Protein AF-A0A9D7EIP5-F1 (afdb_monomer_lite)

Structure (mmCIF, N/CA/C/O backbone):
data_AF-A0A9D7EIP5-F1
#
_entry.id   AF-A0A9D7EIP5-F1
#
loop_
_atom_site.group_PDB
_atom_site.id
_atom_site.type_symbol
_atom_site.label_atom_id
_atom_site.label_alt_id
_atom_site.label_comp_id
_atom_site.label_asym_id
_atom_site.label_entity_id
_atom_site.label_seq_id
_atom_site.pdbx_PDB_ins_code
_atom_site.Cartn_x
_atom_site.Cartn_y
_atom_site.Cartn_z
_atom_site.occupancy
_atom_site.B_iso_or_equiv
_atom_site.auth_seq_id
_atom_site.auth_comp_id
_atom_site.auth_asym_id
_atom_site.auth_atom_id
_atom_site.pdbx_PDB_model_num
ATOM 1 N N . MET A 1 1 ? -16.597 7.460 -8.225 1.00 91.44 1 MET A N 1
ATOM 2 C CA . MET A 1 1 ? -15.601 7.787 -7.166 1.00 91.44 1 MET A CA 1
ATOM 3 C C . MET A 1 1 ? -14.637 6.621 -7.028 1.00 91.44 1 MET A C 1
ATOM 5 O O . MET A 1 1 ? -15.097 5.493 -6.900 1.00 91.44 1 MET A O 1
ATOM 9 N N . LYS A 1 2 ? -13.327 6.884 -7.049 1.00 96.88 2 LYS A N 1
ATOM 10 C CA . LYS A 1 2 ? -12.267 5.872 -6.939 1.00 96.88 2 LYS A CA 1
ATOM 11 C C . LYS A 1 2 ? -11.380 6.134 -5.724 1.00 96.88 2 LYS A C 1
ATOM 13 O O . LYS A 1 2 ? -11.146 7.286 -5.366 1.00 96.88 2 LYS A O 1
ATOM 18 N N . THR A 1 3 ? -10.857 5.071 -5.126 1.00 97.44 3 THR A N 1
ATOM 19 C CA . THR A 1 3 ? -9.897 5.114 -4.021 1.00 97.44 3 THR A CA 1
ATOM 20 C C . THR A 1 3 ? -8.641 4.353 -4.418 1.00 97.44 3 THR A C 1
ATOM 22 O O . THR A 1 3 ? -8.663 3.140 -4.638 1.00 97.44 3 THR A O 1
ATOM 25 N N . LEU A 1 4 ? -7.524 5.067 -4.490 1.00 97.75 4 LEU A N 1
ATOM 26 C CA . LEU A 1 4 ? -6.207 4.513 -4.757 1.00 97.75 4 LEU A CA 1
ATOM 27 C C . LEU A 1 4 ? -5.389 4.505 -3.470 1.00 97.75 4 LEU A C 1
ATOM 29 O O . LEU A 1 4 ? -5.156 5.542 -2.859 1.00 97.75 4 LEU A O 1
ATOM 33 N N . ILE A 1 5 ? -4.929 3.328 -3.066 1.00 97.69 5 ILE A N 1
ATOM 34 C CA . ILE A 1 5 ? -4.086 3.153 -1.890 1.00 97.69 5 ILE A CA 1
ATOM 35 C C . ILE A 1 5 ? -2.698 2.741 -2.355 1.00 97.69 5 ILE A C 1
ATOM 37 O O . ILE A 1 5 ? -2.481 1.641 -2.860 1.00 97.69 5 ILE A O 1
ATOM 41 N N . LEU A 1 6 ? -1.745 3.636 -2.164 1.00 96.94 6 LEU A N 1
ATOM 42 C CA . LEU A 1 6 ? -0.349 3.431 -2.489 1.00 96.94 6 LEU A CA 1
ATOM 43 C C . LEU A 1 6 ? 0.364 2.787 -1.303 1.00 96.94 6 LEU A C 1
ATOM 45 O O . LEU A 1 6 ? 0.272 3.286 -0.183 1.00 96.94 6 LEU A O 1
ATOM 49 N N . VAL A 1 7 ? 1.087 1.693 -1.536 1.00 97.12 7 VAL A N 1
ATOM 50 C CA . VAL A 1 7 ? 1.819 0.964 -0.494 1.00 97.12 7 VAL A CA 1
ATOM 51 C C . VAL A 1 7 ? 3.268 0.763 -0.922 1.00 97.12 7 VAL A C 1
ATOM 53 O O . VAL A 1 7 ? 3.569 -0.010 -1.836 1.00 97.12 7 VAL A O 1
ATOM 56 N N . ARG A 1 8 ? 4.205 1.404 -0.217 1.00 95.94 8 ARG A N 1
ATOM 57 C CA . ARG A 1 8 ? 5.629 1.094 -0.397 1.00 95.94 8 ARG A CA 1
ATOM 58 C C . ARG A 1 8 ? 5.932 -0.257 0.235 1.00 95.94 8 ARG A C 1
ATOM 60 O O . ARG A 1 8 ? 5.536 -0.523 1.371 1.00 95.94 8 ARG A O 1
ATOM 67 N N . HIS A 1 9 ? 6.705 -1.090 -0.459 1.00 95.81 9 HIS A N 1
ATOM 68 C CA . HIS A 1 9 ? 7.141 -2.372 0.088 1.00 95.81 9 HIS A CA 1
ATOM 69 C C . HIS A 1 9 ? 7.763 -2.238 1.496 1.00 95.81 9 HIS A C 1
ATOM 71 O O . HIS A 1 9 ? 8.436 -1.255 1.835 1.00 95.81 9 HIS A O 1
ATOM 77 N N . ALA A 1 10 ? 7.580 -3.261 2.326 1.00 95.56 10 ALA A N 1
ATOM 78 C CA . ALA A 1 10 ? 8.137 -3.291 3.670 1.00 95.56 10 ALA A CA 1
ATOM 79 C C . ALA A 1 10 ? 9.644 -3.607 3.684 1.00 95.56 10 ALA A C 1
ATOM 81 O O . ALA A 1 10 ? 10.291 -3.811 2.650 1.00 95.56 10 ALA A O 1
ATOM 82 N N . LYS A 1 11 ? 10.247 -3.620 4.878 1.00 93.25 11 LYS A N 1
ATOM 83 C CA . LYS A 1 11 ? 11.685 -3.868 5.039 1.00 93.25 11 LYS A CA 1
ATOM 84 C C . LYS A 1 11 ? 12.081 -5.260 4.531 1.00 93.25 11 LYS A C 1
ATOM 86 O O . LYS A 1 11 ? 11.743 -6.272 5.142 1.00 93.25 11 LYS A O 1
ATOM 91 N N . ALA A 1 12 ? 12.853 -5.273 3.449 1.00 91.69 12 ALA A N 1
ATOM 92 C CA . ALA A 1 12 ? 13.454 -6.459 2.849 1.00 91.69 12 ALA A CA 1
ATOM 93 C C . ALA A 1 12 ? 14.864 -6.735 3.376 1.00 91.69 12 ALA A C 1
ATOM 95 O O . ALA A 1 12 ? 15.529 -5.818 3.868 1.00 91.69 12 ALA A O 1
ATOM 96 N N . ALA A 1 13 ? 15.302 -7.986 3.245 1.00 89.31 13 ALA A N 1
ATOM 97 C CA . ALA A 1 13 ? 16.672 -8.393 3.519 1.00 89.31 13 ALA A CA 1
ATOM 98 C C . ALA A 1 13 ? 17.674 -7.584 2.677 1.00 89.31 13 ALA A C 1
ATOM 100 O O . ALA A 1 13 ? 17.348 -7.042 1.605 1.00 89.31 13 ALA A O 1
ATOM 101 N N . ASP A 1 14 ? 18.899 -7.488 3.183 1.00 82.38 14 ASP A N 1
ATOM 102 C CA . ASP A 1 14 ? 19.981 -6.826 2.471 1.00 82.38 14 ASP A CA 1
ATOM 103 C C . ASP A 1 14 ? 20.369 -7.613 1.219 1.00 82.38 14 ASP A C 1
ATOM 105 O O . ASP A 1 14 ? 20.080 -8.803 1.067 1.00 82.38 14 ASP A O 1
ATOM 109 N N . ARG A 1 15 ? 21.012 -6.922 0.278 1.00 71.62 15 ARG A N 1
ATOM 110 C CA . ARG A 1 15 ? 21.551 -7.573 -0.914 1.00 71.62 15 ARG A CA 1
ATOM 111 C C . ARG A 1 15 ? 22.660 -8.536 -0.492 1.00 71.62 15 ARG A C 1
ATOM 113 O O . ARG A 1 15 ? 23.710 -8.111 -0.018 1.00 71.62 15 ARG A O 1
ATOM 120 N N . HIS A 1 16 ? 22.439 -9.827 -0.702 1.00 68.38 16 HIS A N 1
ATOM 121 C CA . HIS A 1 16 ? 23.482 -10.841 -0.599 1.00 68.38 16 HIS A CA 1
ATOM 122 C C . HIS A 1 16 ? 24.103 -11.085 -1.976 1.00 68.38 16 HIS A C 1
ATOM 124 O O . HIS A 1 16 ? 23.419 -10.987 -2.989 1.00 68.38 16 HIS A O 1
ATOM 130 N N . LYS A 1 17 ? 25.392 -11.451 -2.025 1.00 60.81 17 LYS A N 1
ATOM 131 C CA . LYS A 1 17 ? 26.145 -11.663 -3.281 1.00 60.81 17 LYS A CA 1
ATOM 132 C C . LYS A 1 17 ? 25.537 -12.713 -4.231 1.00 60.81 17 LYS A C 1
ATOM 134 O O . LYS A 1 17 ? 25.939 -12.763 -5.386 1.00 60.81 17 LYS A O 1
ATOM 139 N N . HIS A 1 18 ? 24.608 -13.539 -3.749 1.00 65.25 18 HIS A N 1
ATOM 140 C CA . HIS A 1 18 ? 24.011 -14.655 -4.490 1.00 65.25 18 HIS A CA 1
ATOM 141 C C . HIS A 1 18 ? 22.508 -14.500 -4.765 1.00 65.25 18 HIS A C 1
ATOM 143 O O . HIS A 1 18 ? 21.922 -15.416 -5.325 1.00 65.25 18 HIS A O 1
ATOM 149 N N . LEU A 1 19 ? 21.884 -13.384 -4.369 1.00 64.75 19 LEU A N 1
ATOM 150 C CA . LEU A 1 19 ? 20.461 -13.127 -4.611 1.00 64.75 19 LEU A CA 1
ATOM 151 C C . LEU A 1 19 ? 20.308 -11.897 -5.499 1.00 64.75 19 LEU A C 1
ATOM 153 O O . LEU A 1 19 ? 20.899 -10.847 -5.227 1.00 64.75 19 LEU A O 1
ATOM 157 N N . SER A 1 20 ? 19.497 -12.019 -6.546 1.00 77.62 20 SER A N 1
ATOM 158 C CA . SER A 1 20 ? 19.107 -10.870 -7.357 1.00 77.62 20 SER A CA 1
ATOM 159 C C . SER A 1 20 ? 18.258 -9.897 -6.530 1.00 77.62 20 SER A C 1
ATOM 161 O O . SER A 1 20 ? 17.660 -10.256 -5.512 1.00 77.62 20 SER A O 1
ATOM 163 N N . ASP A 1 21 ? 18.184 -8.630 -6.947 1.00 79.31 21 ASP A N 1
ATOM 164 C CA . ASP A 1 21 ? 17.393 -7.635 -6.212 1.00 79.31 21 ASP A CA 1
ATOM 165 C C . ASP A 1 21 ? 15.900 -7.997 -6.139 1.00 79.31 21 ASP A C 1
ATOM 167 O O . ASP A 1 21 ? 15.245 -7.712 -5.132 1.00 79.31 21 ASP A O 1
ATOM 171 N N . LEU A 1 22 ? 15.397 -8.668 -7.179 1.00 82.88 22 LEU A N 1
ATOM 172 C CA . LEU A 1 22 ? 14.031 -9.175 -7.271 1.00 82.88 22 LEU A CA 1
ATOM 173 C C . LEU A 1 22 ? 13.729 -10.230 -6.207 1.00 82.88 22 LEU A C 1
ATOM 175 O O . LEU A 1 22 ? 12.616 -10.265 -5.691 1.00 82.88 22 LEU A O 1
ATOM 179 N N . GLU A 1 23 ? 14.714 -11.047 -5.838 1.00 86.00 23 GLU A N 1
ATOM 180 C CA . GLU A 1 23 ? 14.518 -12.190 -4.941 1.00 86.00 23 GLU A CA 1
ATOM 181 C C . GLU A 1 23 ? 14.517 -11.816 -3.456 1.00 86.00 23 GLU A C 1
ATOM 183 O O . GLU A 1 23 ? 14.206 -12.646 -2.600 1.00 86.00 23 GLU A O 1
ATOM 188 N N . ARG A 1 24 ? 14.850 -10.564 -3.124 1.00 87.94 24 ARG A N 1
ATOM 189 C CA . ARG A 1 24 ? 14.941 -10.099 -1.737 1.00 87.94 24 ARG A CA 1
ATOM 190 C C . ARG A 1 24 ? 13.586 -10.202 -1.038 1.00 87.94 24 ARG A C 1
ATOM 192 O O . ARG A 1 24 ? 12.685 -9.403 -1.299 1.00 87.94 24 ARG A O 1
ATOM 199 N N . ALA A 1 25 ? 13.492 -11.149 -0.113 1.00 90.81 25 ALA A N 1
ATOM 200 C CA . ALA A 1 25 ? 12.331 -11.365 0.738 1.00 90.81 25 ALA A CA 1
ATOM 201 C C . ALA A 1 25 ? 12.219 -10.308 1.846 1.00 90.81 25 ALA A C 1
ATOM 203 O O . ALA A 1 25 ? 13.187 -9.613 2.188 1.00 90.81 25 ALA A O 1
ATOM 204 N N . LEU A 1 26 ? 11.035 -10.202 2.442 1.00 94.44 26 LEU A N 1
ATOM 205 C CA . LEU A 1 26 ? 10.816 -9.409 3.639 1.00 94.44 26 LEU A CA 1
ATOM 206 C C . LEU A 1 26 ? 11.570 -9.985 4.836 1.00 94.44 26 LEU A C 1
ATOM 208 O O . LEU A 1 26 ? 11.635 -11.188 5.073 1.00 94.44 26 LEU A O 1
ATOM 212 N N . THR A 1 27 ? 12.092 -9.078 5.654 1.00 94.75 27 THR A N 1
ATOM 213 C CA . THR A 1 27 ? 12.550 -9.413 7.005 1.00 94.75 27 THR A CA 1
ATOM 214 C C . THR A 1 27 ? 11.355 -9.686 7.925 1.00 94.75 27 THR A C 1
ATOM 216 O O . THR A 1 27 ? 10.276 -9.138 7.680 1.00 94.75 27 THR A O 1
ATOM 219 N N . PRO A 1 28 ? 11.527 -10.423 9.040 1.00 94.06 28 PRO A N 1
ATOM 220 C CA . PRO A 1 28 ? 10.464 -10.592 10.036 1.00 94.06 28 PRO A CA 1
ATOM 221 C C . PRO A 1 28 ? 9.894 -9.258 10.547 1.00 94.06 28 PRO A C 1
ATOM 223 O O . PRO A 1 28 ? 8.679 -9.089 10.653 1.00 94.06 28 PRO A O 1
ATOM 226 N N . ALA A 1 29 ? 10.765 -8.267 10.771 1.00 93.00 29 ALA A N 1
ATOM 227 C CA . ALA A 1 29 ? 10.357 -6.908 11.124 1.00 93.00 29 ALA A CA 1
ATOM 228 C C . ALA A 1 29 ? 9.513 -6.253 10.013 1.00 93.00 29 ALA A C 1
ATOM 230 O O . ALA A 1 29 ? 8.462 -5.684 10.293 1.00 93.00 29 ALA A O 1
ATOM 231 N N . GLY A 1 30 ? 9.917 -6.403 8.747 1.00 93.31 30 GLY A N 1
ATOM 232 C CA . GLY A 1 30 ? 9.156 -5.913 7.596 1.00 93.31 30 GLY A CA 1
ATOM 233 C C . GLY A 1 30 ? 7.768 -6.545 7.476 1.00 93.31 30 GLY A C 1
ATOM 234 O O . GLY A 1 30 ? 6.793 -5.831 7.262 1.00 93.31 30 GLY A O 1
ATOM 235 N N . GLN A 1 31 ? 7.646 -7.860 7.682 1.00 96.00 31 GLN A N 1
ATOM 236 C CA . GLN A 1 31 ? 6.343 -8.540 7.684 1.00 96.00 31 GLN A CA 1
ATOM 237 C C . GLN A 1 31 ? 5.423 -7.996 8.784 1.00 96.00 31 GLN A C 1
ATOM 239 O O . GLN A 1 31 ? 4.232 -7.776 8.564 1.00 96.00 31 GLN A O 1
ATOM 244 N N . LYS A 1 32 ? 5.976 -7.738 9.970 1.00 93.69 32 LYS A N 1
ATOM 245 C CA . LYS A 1 32 ? 5.246 -7.158 11.099 1.00 93.69 32 LYS A CA 1
ATOM 246 C C . LYS A 1 32 ? 4.807 -5.715 10.838 1.00 93.69 32 LYS A C 1
ATOM 248 O O . LYS A 1 32 ? 3.686 -5.353 11.197 1.00 93.69 32 LYS A O 1
ATOM 253 N N . ASP A 1 33 ? 5.658 -4.910 10.206 1.00 93.50 33 ASP A N 1
ATOM 254 C CA . ASP A 1 33 ? 5.325 -3.544 9.792 1.00 93.50 33 ASP A CA 1
ATOM 255 C C . ASP A 1 33 ? 4.207 -3.534 8.743 1.00 93.50 33 ASP A C 1
ATOM 257 O O . ASP A 1 33 ? 3.205 -2.844 8.933 1.00 93.50 33 ASP A O 1
ATOM 261 N N . ALA A 1 34 ? 4.309 -4.377 7.709 1.00 96.38 34 ALA A N 1
ATOM 262 C CA . ALA A 1 34 ? 3.258 -4.553 6.705 1.00 96.38 34 ALA A CA 1
ATOM 263 C C . ALA A 1 34 ? 1.927 -4.975 7.343 1.00 96.38 34 ALA A C 1
ATOM 265 O O . ALA A 1 34 ? 0.878 -4.406 7.051 1.00 96.38 34 ALA A O 1
ATOM 266 N N . ARG A 1 35 ? 1.970 -5.928 8.281 1.00 97.31 35 ARG A N 1
ATOM 267 C CA . ARG A 1 35 ? 0.782 -6.405 8.997 1.00 97.31 35 ARG A CA 1
ATOM 268 C C . ARG A 1 35 ? 0.120 -5.289 9.803 1.00 97.31 35 ARG A C 1
ATOM 270 O O . ARG A 1 35 ? -1.104 -5.190 9.834 1.00 97.31 35 ARG A O 1
ATOM 277 N N . ARG A 1 36 ? 0.917 -4.441 10.459 1.00 93.56 36 ARG A N 1
ATOM 278 C CA . ARG A 1 36 ? 0.416 -3.280 11.209 1.00 93.56 36 ARG A CA 1
ATOM 279 C C . ARG A 1 36 ? -0.284 -2.285 10.283 1.00 93.56 36 ARG A C 1
ATOM 281 O O . ARG A 1 36 ? -1.395 -1.870 10.602 1.00 93.56 36 ARG A O 1
ATOM 288 N N . ALA A 1 37 ? 0.340 -1.941 9.159 1.00 93.75 37 ALA A N 1
ATOM 289 C CA . ALA A 1 37 ? -0.235 -1.030 8.173 1.00 93.75 37 ALA A CA 1
ATOM 290 C C . ALA A 1 37 ? -1.552 -1.578 7.591 1.00 93.75 37 ALA A C 1
ATOM 292 O O . ALA A 1 37 ? -2.566 -0.882 7.583 1.00 93.75 37 ALA A O 1
ATOM 293 N N . ALA A 1 38 ? -1.587 -2.861 7.223 1.00 96.50 38 ALA A N 1
ATOM 294 C CA . ALA A 1 38 ? -2.795 -3.510 6.719 1.00 96.50 38 ALA A CA 1
ATOM 295 C C . ALA A 1 38 ? -3.947 -3.516 7.741 1.00 96.50 38 ALA A C 1
ATOM 297 O O . ALA A 1 38 ? -5.098 -3.250 7.397 1.00 96.50 38 ALA A O 1
ATOM 298 N N . ARG A 1 39 ? -3.647 -3.767 9.023 1.00 94.62 39 ARG A N 1
ATOM 299 C CA . ARG A 1 39 ? -4.645 -3.703 10.105 1.00 94.62 39 ARG A CA 1
ATOM 300 C C . ARG A 1 39 ? -5.200 -2.301 10.318 1.00 94.62 39 ARG A C 1
ATOM 302 O O . ARG A 1 39 ? -6.375 -2.179 10.651 1.00 94.62 39 ARG A O 1
ATOM 309 N N . ALA A 1 40 ? -4.387 -1.264 10.116 1.00 91.38 40 ALA A N 1
ATOM 310 C CA . ALA A 1 40 ? -4.859 0.114 10.182 1.00 91.38 40 ALA A CA 1
ATOM 311 C C . ALA A 1 40 ? -5.909 0.382 9.090 1.00 91.38 40 ALA A C 1
ATOM 313 O O . ALA A 1 40 ? -7.001 0.852 9.407 1.00 91.38 40 ALA A O 1
ATOM 314 N N . LEU A 1 41 ? -5.647 -0.029 7.844 1.00 93.44 41 LEU A N 1
ATOM 315 C CA . LEU A 1 41 ? -6.636 0.053 6.758 1.00 93.44 41 LEU A CA 1
ATOM 316 C C . LEU A 1 41 ? -7.904 -0.750 7.070 1.00 93.44 41 LEU A C 1
ATOM 318 O O . LEU A 1 41 ? -9.013 -0.246 6.911 1.00 93.44 41 LEU A O 1
ATOM 322 N N . LYS A 1 42 ? -7.751 -1.967 7.607 1.00 93.38 42 LYS A N 1
ATOM 323 C CA . LYS A 1 42 ? -8.890 -2.785 8.045 1.00 93.38 42 LYS A CA 1
ATOM 324 C C . LYS A 1 42 ? -9.748 -2.059 9.081 1.00 93.38 42 LYS A C 1
ATOM 326 O O . LYS A 1 42 ? -10.969 -2.080 8.985 1.00 93.38 42 LYS A O 1
ATOM 331 N N . SER A 1 43 ? -9.121 -1.410 10.066 1.00 92.56 43 SER A N 1
ATOM 332 C CA . SER A 1 43 ? -9.838 -0.662 11.106 1.00 92.56 43 SER A CA 1
ATOM 333 C C . SER A 1 43 ? -10.545 0.590 10.583 1.00 92.56 43 SER A C 1
ATOM 335 O O . SER A 1 43 ? -11.558 0.979 11.153 1.00 92.56 43 SER A O 1
ATOM 337 N N . LYS A 1 44 ? -10.059 1.172 9.477 1.00 91.56 44 LYS A N 1
ATOM 338 C CA . LYS A 1 44 ? -10.738 2.247 8.737 1.00 91.56 44 LYS A CA 1
ATOM 339 C C . LYS A 1 44 ? -11.899 1.740 7.867 1.00 91.56 44 LYS A C 1
ATOM 341 O O . LYS A 1 44 ? -12.603 2.545 7.275 1.00 91.56 44 LYS A O 1
ATOM 346 N N . GLY A 1 45 ? -12.112 0.423 7.783 1.00 92.94 45 GLY A N 1
ATOM 347 C CA . GLY A 1 45 ? -13.172 -0.170 6.967 1.00 92.94 45 GLY A CA 1
ATOM 348 C C . GLY A 1 45 ? -12.843 -0.244 5.476 1.00 92.94 45 GLY A C 1
ATOM 349 O O . GLY A 1 45 ? -13.755 -0.374 4.666 1.00 92.94 45 GLY A O 1
ATOM 350 N N . VAL A 1 46 ? -11.563 -0.175 5.097 1.00 93.94 46 VAL A N 1
ATOM 351 C CA . VAL A 1 46 ? -11.144 -0.298 3.695 1.00 93.94 46 VAL A CA 1
ATOM 352 C C . VAL A 1 46 ? -11.485 -1.691 3.166 1.00 93.94 46 VAL A C 1
ATOM 354 O O . VAL A 1 46 ? -11.015 -2.700 3.697 1.00 93.94 46 VAL A O 1
ATOM 357 N N . ILE A 1 47 ? -12.260 -1.735 2.080 1.00 95.69 47 ILE A N 1
ATOM 358 C CA . ILE A 1 47 ? -12.603 -2.961 1.355 1.00 95.69 47 ILE A CA 1
ATOM 359 C C . ILE A 1 47 ? -11.955 -2.888 -0.032 1.00 95.69 47 ILE A C 1
ATOM 361 O O . ILE A 1 47 ? -12.415 -2.129 -0.887 1.00 95.69 47 ILE A O 1
ATOM 365 N N . PRO A 1 48 ? -10.871 -3.639 -0.270 1.00 96.94 48 PRO A N 1
ATOM 366 C CA . PRO A 1 48 ? -10.183 -3.616 -1.548 1.00 96.94 48 PRO A CA 1
ATOM 367 C C . PRO A 1 48 ? -10.933 -4.414 -2.617 1.00 96.94 48 PRO A C 1
ATOM 369 O O . PRO A 1 48 ? -11.398 -5.526 -2.369 1.00 96.94 48 PRO A O 1
ATOM 372 N N . SER A 1 49 ? -10.970 -3.873 -3.832 1.00 97.25 49 SER A N 1
ATOM 373 C CA . SER A 1 49 ? -11.531 -4.545 -5.011 1.00 97.25 49 SER A CA 1
ATOM 374 C C . SER A 1 49 ? -10.458 -5.087 -5.960 1.00 97.25 49 SER A C 1
ATOM 376 O O . SER A 1 49 ? -10.731 -6.034 -6.694 1.00 97.25 49 SER A O 1
ATOM 378 N N . LEU A 1 50 ? -9.237 -4.543 -5.902 1.00 98.31 50 LEU A N 1
ATOM 379 C CA . LEU A 1 50 ? -8.087 -5.007 -6.675 1.00 98.31 50 LEU A CA 1
ATOM 380 C C . LEU A 1 50 ? -6.777 -4.763 -5.920 1.00 98.31 50 LEU A C 1
ATOM 382 O O . LEU A 1 50 ? -6.583 -3.718 -5.299 1.00 98.31 50 LEU A O 1
ATOM 386 N N . PHE A 1 51 ? -5.863 -5.725 -6.015 1.00 98.56 51 PHE A N 1
ATOM 387 C CA . PHE A 1 51 ? -4.462 -5.570 -5.629 1.00 98.56 51 PHE A CA 1
ATOM 388 C C . PHE A 1 51 ? -3.597 -5.600 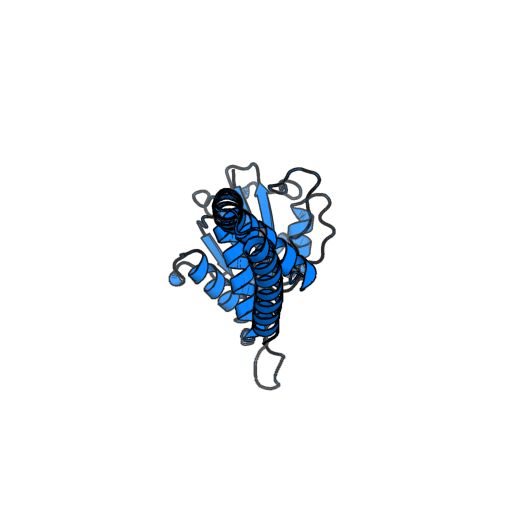-6.886 1.00 98.56 51 PHE A C 1
ATOM 390 O O . PHE A 1 51 ? -3.674 -6.558 -7.655 1.00 98.56 51 PHE A O 1
ATOM 397 N N . VAL A 1 52 ? -2.729 -4.606 -7.046 1.00 97.88 52 VAL A N 1
ATOM 398 C CA . VAL A 1 52 ? -1.710 -4.544 -8.096 1.00 97.88 52 VAL A CA 1
ATOM 399 C C . VAL A 1 52 ? -0.341 -4.507 -7.436 1.00 97.88 52 VAL A C 1
ATOM 401 O O . VAL A 1 52 ? -0.079 -3.639 -6.611 1.00 97.88 52 VAL A O 1
ATOM 404 N N . SER A 1 53 ? 0.551 -5.431 -7.781 1.00 97.31 53 SER A N 1
ATOM 405 C CA . SER A 1 53 ? 1.889 -5.491 -7.188 1.00 97.31 53 SER A CA 1
ATOM 406 C C . SER A 1 53 ? 2.979 -5.521 -8.246 1.00 97.31 53 SER A C 1
ATOM 408 O O . SER A 1 53 ? 2.875 -6.218 -9.257 1.00 97.31 53 SER A O 1
ATOM 410 N N . SER A 1 54 ? 4.087 -4.844 -7.946 1.00 94.81 54 SER A N 1
ATOM 411 C CA . SER A 1 54 ? 5.378 -5.152 -8.558 1.00 94.81 54 SER A CA 1
ATOM 412 C C . SER A 1 54 ? 5.720 -6.643 -8.353 1.00 94.81 54 SER A C 1
ATOM 414 O O . SER A 1 54 ? 5.519 -7.149 -7.241 1.00 94.81 54 SER A O 1
ATOM 416 N N . PRO A 1 55 ? 6.335 -7.321 -9.338 1.00 92.38 55 PRO A N 1
ATOM 417 C CA . PRO A 1 55 ? 6.802 -8.705 -9.208 1.00 92.38 55 PRO A CA 1
ATOM 418 C C . PRO A 1 55 ? 7.981 -8.924 -8.245 1.00 92.38 55 PRO A C 1
ATOM 420 O O . PRO A 1 55 ? 8.239 -10.067 -7.884 1.00 92.38 55 PRO A O 1
ATOM 423 N N . ALA A 1 56 ? 8.700 -7.885 -7.797 1.00 93.00 56 ALA A N 1
ATOM 424 C CA . ALA A 1 56 ? 9.756 -8.061 -6.793 1.00 93.00 56 ALA A CA 1
ATOM 425 C C . ALA A 1 56 ? 9.214 -8.689 -5.496 1.00 93.00 56 ALA A C 1
ATOM 427 O O . ALA A 1 56 ? 8.231 -8.185 -4.942 1.00 93.00 56 ALA A O 1
ATOM 428 N N . ASN A 1 57 ? 9.909 -9.697 -4.954 1.00 93.94 57 ASN A N 1
ATOM 429 C CA . ASN A 1 57 ? 9.464 -10.479 -3.793 1.00 93.94 57 ASN A CA 1
ATOM 430 C C . ASN A 1 57 ? 9.062 -9.593 -2.614 1.00 93.94 57 ASN A C 1
ATOM 432 O O . ASN A 1 57 ? 7.993 -9.770 -2.049 1.00 93.94 57 ASN A O 1
ATOM 436 N N . ARG A 1 58 ? 9.852 -8.567 -2.283 1.00 95.25 58 ARG A N 1
ATOM 437 C CA . ARG A 1 58 ? 9.516 -7.617 -1.208 1.00 95.25 58 ARG A CA 1
ATOM 438 C C . ARG A 1 58 ? 8.165 -6.912 -1.382 1.00 95.25 58 ARG A C 1
ATOM 440 O O . ARG A 1 58 ? 7.488 -6.671 -0.387 1.00 95.25 58 ARG A O 1
ATOM 447 N N . ALA A 1 59 ? 7.780 -6.553 -2.608 1.00 96.50 59 ALA A N 1
ATOM 448 C CA . ALA A 1 59 ? 6.497 -5.905 -2.882 1.00 96.50 59 ALA A CA 1
ATOM 449 C C . ALA A 1 59 ? 5.369 -6.940 -2.840 1.00 96.50 59 ALA A C 1
ATOM 451 O O . ALA A 1 59 ? 4.391 -6.741 -2.123 1.00 96.50 59 ALA A O 1
ATOM 452 N N . LEU A 1 60 ? 5.567 -8.086 -3.498 1.00 96.94 60 LEU A N 1
ATOM 453 C CA . LEU A 1 60 ? 4.588 -9.168 -3.543 1.00 96.94 60 LEU A CA 1
ATOM 454 C C . LEU A 1 60 ? 4.309 -9.776 -2.160 1.00 96.94 60 LEU A C 1
ATOM 456 O O . LEU A 1 60 ? 3.159 -9.960 -1.781 1.00 96.94 60 LEU A O 1
ATOM 460 N N . GLU A 1 61 ? 5.335 -10.020 -1.350 1.00 97.69 61 GLU A N 1
ATOM 461 C CA . GLU A 1 61 ? 5.175 -10.472 0.034 1.00 97.69 61 GLU A CA 1
ATOM 462 C C . GLU A 1 61 ? 4.490 -9.413 0.906 1.00 97.69 61 GLU A C 1
ATOM 464 O O . GLU A 1 61 ? 3.688 -9.762 1.772 1.00 97.69 61 GLU A O 1
ATOM 469 N N . THR A 1 62 ? 4.743 -8.119 0.661 1.00 98.31 62 THR A N 1
ATOM 470 C CA . THR A 1 62 ? 3.988 -7.044 1.331 1.00 98.31 62 THR A CA 1
ATOM 471 C C . THR A 1 62 ? 2.510 -7.137 0.947 1.00 98.31 62 THR A C 1
ATOM 473 O O . THR A 1 62 ? 1.651 -7.127 1.830 1.00 98.31 62 THR A O 1
ATOM 476 N N . ALA A 1 63 ? 2.208 -7.323 -0.341 1.00 98.38 63 ALA A N 1
ATOM 477 C CA . ALA A 1 63 ? 0.850 -7.522 -0.836 1.00 98.38 63 ALA A CA 1
ATOM 478 C C . ALA A 1 63 ? 0.188 -8.771 -0.231 1.00 98.38 63 ALA A C 1
ATOM 480 O O . ALA A 1 63 ? -0.964 -8.701 0.185 1.00 98.38 63 ALA A O 1
ATOM 481 N N . HIS A 1 64 ? 0.911 -9.886 -0.079 1.00 98.50 64 HIS A N 1
ATOM 482 C CA . HIS A 1 64 ? 0.407 -11.091 0.591 1.00 98.50 64 HIS A CA 1
ATOM 483 C C . HIS A 1 64 ? 0.013 -10.827 2.047 1.00 98.50 64 HIS A C 1
ATOM 485 O O . HIS A 1 64 ? -1.042 -11.279 2.494 1.00 98.50 64 HIS A O 1
ATOM 491 N N . VAL A 1 65 ? 0.833 -10.075 2.789 1.00 98.44 65 VAL A N 1
ATOM 492 C CA . VAL A 1 65 ? 0.521 -9.707 4.177 1.00 98.44 65 VAL A CA 1
ATOM 493 C C . VAL A 1 65 ? -0.736 -8.835 4.243 1.00 98.44 65 VAL A C 1
ATOM 495 O O . VAL A 1 65 ? -1.603 -9.084 5.081 1.00 98.44 65 VAL A O 1
ATOM 498 N N . PHE A 1 66 ? -0.868 -7.853 3.347 1.00 98.50 66 PHE A N 1
ATOM 499 C CA . PHE A 1 66 ? -2.068 -7.017 3.267 1.00 98.50 66 PHE A CA 1
ATOM 500 C C . PHE A 1 66 ? -3.305 -7.828 2.882 1.00 98.50 66 PHE A C 1
ATOM 502 O O . PHE A 1 66 ? -4.355 -7.665 3.499 1.00 98.50 66 PHE A O 1
ATOM 509 N N . ALA A 1 67 ? -3.172 -8.732 1.913 1.00 98.38 67 ALA A N 1
ATOM 510 C CA . ALA A 1 67 ? -4.256 -9.574 1.436 1.00 98.38 67 ALA A CA 1
ATOM 511 C C . ALA A 1 67 ? -4.791 -10.477 2.555 1.00 98.38 67 ALA A C 1
ATOM 513 O O . ALA A 1 67 ? -6.000 -10.550 2.760 1.00 98.38 67 ALA A O 1
ATOM 514 N N . ALA A 1 68 ? -3.900 -11.080 3.348 1.00 98.06 68 ALA A N 1
ATOM 515 C CA . ALA A 1 68 ? -4.285 -11.896 4.496 1.00 98.06 68 ALA A CA 1
ATOM 516 C C . ALA A 1 68 ? -5.055 -11.097 5.565 1.00 98.06 68 ALA A C 1
ATOM 518 O O . ALA A 1 68 ? -6.057 -11.575 6.094 1.00 98.06 68 ALA A O 1
ATOM 519 N N . GLU A 1 69 ? -4.616 -9.878 5.886 1.00 97.94 69 GLU A N 1
ATOM 520 C CA . GLU A 1 69 ? -5.266 -9.059 6.918 1.00 97.94 69 GLU A CA 1
ATOM 521 C C . GLU A 1 69 ? -6.598 -8.454 6.435 1.00 97.94 69 GLU A C 1
ATOM 523 O O . GLU A 1 69 ? -7.562 -8.409 7.207 1.00 97.94 69 GLU A O 1
ATOM 528 N N . LEU A 1 70 ? -6.678 -8.048 5.162 1.00 97.19 70 LEU A N 1
ATOM 529 C CA . LEU A 1 70 ? -7.869 -7.454 4.536 1.00 97.19 70 LEU A CA 1
ATOM 530 C C . LEU A 1 70 ? -8.847 -8.491 3.957 1.00 97.19 70 LEU A C 1
ATOM 532 O O . LEU A 1 70 ? -9.925 -8.119 3.507 1.00 97.19 70 LEU A O 1
ATOM 536 N N . GLY A 1 71 ? -8.507 -9.783 3.987 1.00 96.94 71 GLY A N 1
ATOM 537 C CA . GLY A 1 71 ? -9.359 -10.854 3.458 1.00 96.94 71 GLY A CA 1
ATOM 538 C C . GLY A 1 71 ? -9.431 -10.899 1.926 1.00 96.94 71 GLY A C 1
ATOM 539 O O . GLY A 1 71 ? -10.411 -11.396 1.376 1.00 96.94 71 GLY A O 1
ATOM 540 N N . TYR A 1 72 ? -8.413 -10.387 1.231 1.00 97.69 72 TYR A N 1
ATOM 541 C CA . TYR A 1 72 ? -8.331 -10.420 -0.228 1.00 97.69 72 TYR A CA 1
ATOM 542 C C . TYR A 1 72 ? -7.719 -11.751 -0.716 1.00 97.69 72 TYR A C 1
ATOM 544 O O . TYR A 1 72 ? -6.712 -12.199 -0.158 1.00 97.69 72 TYR A O 1
ATOM 552 N N . PRO A 1 73 ? -8.265 -12.407 -1.759 1.00 97.12 73 PRO A N 1
ATOM 553 C CA . PRO A 1 73 ? -7.697 -13.648 -2.282 1.00 97.12 73 PRO A CA 1
ATOM 554 C C . PRO A 1 73 ? -6.321 -13.421 -2.919 1.00 97.12 73 PRO A C 1
ATOM 556 O O . PRO A 1 73 ? -6.204 -12.731 -3.930 1.00 97.12 73 PRO A O 1
ATOM 559 N N . ILE A 1 74 ? -5.279 -14.054 -2.375 1.00 94.62 74 ILE A N 1
ATOM 560 C CA . ILE A 1 74 ? -3.887 -13.899 -2.842 1.00 94.62 74 ILE A CA 1
ATOM 561 C C . ILE A 1 74 ? -3.742 -14.204 -4.344 1.00 94.62 74 ILE A C 1
ATOM 563 O O . ILE A 1 74 ? -3.001 -13.528 -5.049 1.00 94.62 74 ILE A O 1
ATOM 567 N N . GLN A 1 75 ? -4.497 -15.175 -4.862 1.00 94.94 75 GLN A N 1
ATOM 568 C CA . GLN A 1 75 ? -4.451 -15.583 -6.271 1.00 94.94 75 GLN A CA 1
ATOM 569 C C . GLN A 1 75 ? -5.017 -14.522 -7.228 1.00 94.94 75 GLN A C 1
ATOM 571 O O . GLN A 1 75 ? -4.809 -14.620 -8.432 1.00 94.94 75 GLN A O 1
ATOM 576 N N . LYS A 1 76 ? -5.743 -13.523 -6.707 1.00 96.62 76 LYS A N 1
ATOM 577 C CA . LYS A 1 76 ? -6.286 -12.396 -7.477 1.00 96.62 76 LYS A CA 1
ATOM 578 C C . LYS A 1 76 ? -5.373 -11.167 -7.458 1.00 96.62 76 LYS A C 1
ATOM 580 O O . LYS A 1 76 ? -5.792 -10.099 -7.897 1.00 96.62 76 LYS A O 1
ATOM 585 N N . ILE A 1 77 ? -4.166 -11.259 -6.899 1.00 97.56 77 ILE A N 1
ATOM 586 C CA . ILE A 1 77 ? -3.199 -10.159 -6.964 1.00 97.56 77 ILE A CA 1
A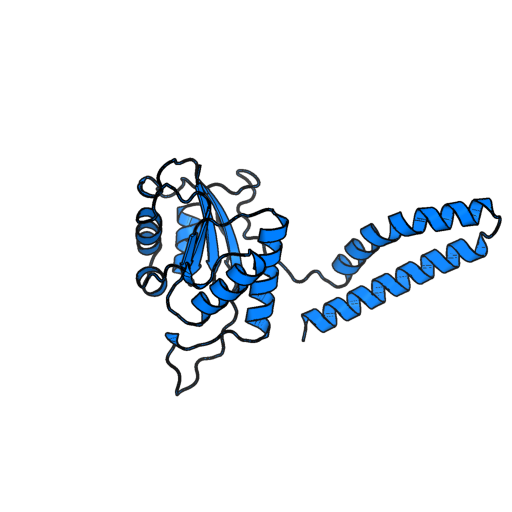TOM 587 C C . ILE A 1 77 ? -2.686 -10.065 -8.402 1.00 97.56 77 ILE A C 1
ATOM 589 O O . ILE A 1 77 ? -2.104 -11.014 -8.927 1.00 97.56 77 ILE A O 1
ATOM 593 N N . ALA A 1 78 ? -2.896 -8.916 -9.038 1.00 96.56 78 ALA A N 1
ATOM 594 C CA . ALA A 1 78 ? -2.405 -8.649 -10.378 1.00 96.56 78 ALA A CA 1
ATOM 595 C C . ALA A 1 78 ? -0.923 -8.257 -10.318 1.00 96.56 78 ALA A C 1
ATOM 597 O O . ALA A 1 78 ? -0.555 -7.228 -9.750 1.00 96.56 78 ALA A O 1
ATOM 598 N N . LEU A 1 79 ? -0.062 -9.075 -10.920 1.00 94.25 79 LEU A N 1
ATOM 599 C CA . LEU A 1 79 ? 1.347 -8.738 -11.094 1.00 94.25 79 LEU A CA 1
ATOM 600 C C . LEU A 1 79 ? 1.512 -7.854 -12.328 1.00 94.25 79 LEU A C 1
ATOM 602 O O . LEU A 1 79 ? 1.154 -8.251 -13.437 1.00 94.25 79 LEU A O 1
ATOM 606 N N . LYS A 1 80 ? 2.079 -6.662 -12.141 1.00 89.06 80 LYS A N 1
ATOM 607 C CA . LYS A 1 80 ? 2.378 -5.728 -13.229 1.00 89.06 80 LYS A CA 1
ATOM 608 C C . LYS A 1 80 ? 3.874 -5.457 -13.247 1.00 89.06 80 LYS A C 1
ATOM 610 O O . LYS A 1 80 ? 4.412 -4.835 -12.335 1.00 89.06 80 LYS A O 1
ATOM 615 N N . GLN A 1 81 ? 4.544 -5.932 -14.295 1.00 80.31 81 GLN A N 1
ATOM 616 C CA . GLN A 1 81 ? 5.982 -5.733 -14.494 1.00 80.31 81 GLN A CA 1
ATOM 617 C C . GLN A 1 81 ? 6.338 -4.236 -14.524 1.00 80.31 81 GLN A C 1
ATOM 619 O O . GLN A 1 81 ? 7.290 -3.812 -13.878 1.00 80.31 81 GLN A O 1
ATOM 624 N N . SER A 1 82 ? 5.478 -3.420 -15.135 1.00 76.12 82 SER A N 1
ATOM 625 C CA . SER A 1 82 ? 5.563 -1.957 -15.138 1.00 76.12 82 SER A CA 1
ATOM 626 C C . SER A 1 82 ? 5.526 -1.319 -13.746 1.00 76.12 82 SER A C 1
ATOM 628 O O . SER A 1 82 ? 6.095 -0.254 -13.576 1.00 76.12 82 SER A O 1
ATOM 630 N N . ALA A 1 83 ? 4.944 -1.958 -12.723 1.00 66.12 83 ALA A N 1
ATOM 631 C CA . ALA A 1 83 ? 5.009 -1.456 -11.345 1.00 66.12 83 ALA A CA 1
ATOM 632 C C . ALA A 1 83 ? 6.378 -1.710 -10.674 1.00 66.12 83 ALA A C 1
ATOM 634 O O . ALA A 1 83 ? 6.676 -1.114 -9.639 1.00 66.12 83 ALA A O 1
ATOM 635 N N . TYR A 1 84 ? 7.203 -2.609 -11.226 1.00 71.12 84 TYR A N 1
ATOM 636 C CA . TYR A 1 84 ? 8.600 -2.799 -10.818 1.00 71.12 84 TYR A CA 1
ATOM 637 C C . TYR A 1 84 ? 9.553 -1.940 -11.648 1.00 71.12 84 TYR A C 1
ATOM 639 O O . TYR A 1 84 ? 10.437 -1.305 -11.081 1.00 71.12 84 TYR A O 1
ATOM 647 N N . ASP A 1 85 ? 9.341 -1.901 -12.963 1.00 71.94 85 ASP A N 1
ATOM 648 C CA . ASP A 1 85 ? 10.169 -1.127 -13.890 1.00 71.94 85 ASP A CA 1
ATOM 649 C C . ASP A 1 85 ? 9.826 0.367 -13.894 1.00 71.94 85 ASP A C 1
ATOM 651 O O . ASP A 1 85 ? 10.507 1.131 -14.570 1.00 71.94 85 ASP A O 1
ATOM 655 N N . ALA A 1 86 ? 8.787 0.796 -13.165 1.00 67.50 86 ALA A N 1
ATOM 656 C CA . ALA A 1 86 ? 8.411 2.199 -13.055 1.00 67.50 86 ALA A CA 1
ATOM 657 C C . ALA A 1 86 ? 9.606 3.016 -12.568 1.00 67.50 86 ALA A C 1
ATOM 659 O O . ALA A 1 86 ? 9.987 2.946 -11.397 1.00 67.50 86 ALA A O 1
ATOM 660 N N . MET A 1 87 ? 10.177 3.803 -13.474 1.00 67.50 87 MET A N 1
ATOM 661 C CA . MET A 1 87 ? 11.275 4.720 -13.177 1.00 67.50 87 MET A CA 1
ATOM 662 C C . MET A 1 87 ? 10.767 6.121 -12.820 1.00 67.50 87 MET A C 1
ATOM 664 O O . MET A 1 87 ? 11.556 6.930 -12.346 1.00 67.50 87 MET A O 1
ATOM 668 N N . ASP A 1 88 ? 9.478 6.384 -13.056 1.00 77.81 88 ASP A N 1
ATOM 669 C CA . ASP A 1 88 ? 8.816 7.675 -12.890 1.00 77.81 88 ASP A CA 1
ATOM 670 C C . ASP A 1 88 ? 7.319 7.518 -12.547 1.00 77.81 88 ASP A C 1
ATOM 672 O O . ASP A 1 88 ? 6.748 6.418 -12.573 1.00 77.81 88 ASP A O 1
ATOM 676 N N . ALA A 1 89 ? 6.674 8.642 -12.227 1.00 83.62 89 ALA A N 1
ATOM 677 C CA . ALA A 1 89 ? 5.239 8.714 -11.959 1.00 83.62 89 ALA A CA 1
ATOM 678 C C . ALA A 1 89 ? 4.360 8.334 -13.169 1.00 83.62 89 ALA A C 1
ATOM 680 O O . ALA A 1 89 ? 3.310 7.715 -12.985 1.00 83.62 89 ALA A O 1
ATOM 681 N N . GLU A 1 90 ? 4.765 8.662 -14.402 1.00 86.31 90 GLU A N 1
ATOM 682 C CA . GLU A 1 90 ? 3.948 8.409 -15.604 1.00 86.31 90 GLU A CA 1
ATOM 683 C C . GLU A 1 90 ? 3.782 6.910 -15.877 1.00 86.31 90 GLU A C 1
ATOM 685 O O . GLU A 1 90 ? 2.705 6.440 -16.255 1.00 86.31 90 GLU A O 1
ATOM 690 N N . SER A 1 91 ? 4.816 6.122 -15.586 1.00 88.12 91 SER A N 1
ATOM 691 C CA . SER A 1 91 ? 4.740 4.662 -15.611 1.00 88.12 91 SER A CA 1
ATOM 692 C C . SER A 1 91 ? 3.638 4.134 -14.683 1.00 88.12 91 SER A C 1
ATOM 694 O O . SER A 1 91 ? 2.909 3.211 -15.053 1.00 88.12 91 SER A O 1
ATOM 696 N N . LEU A 1 92 ? 3.467 4.736 -13.500 1.00 92.69 92 LEU A N 1
ATOM 697 C CA . LEU A 1 92 ? 2.418 4.355 -12.550 1.00 92.69 92 LEU A CA 1
ATOM 698 C C . LEU A 1 92 ? 1.032 4.872 -12.958 1.00 92.69 92 LEU A C 1
ATOM 700 O O . LEU A 1 92 ? 0.055 4.143 -12.771 1.00 92.69 92 LEU A O 1
ATOM 704 N N . PHE A 1 93 ? 0.931 6.042 -13.600 1.00 93.94 93 PHE A N 1
ATOM 705 C CA . PHE A 1 93 ? -0.317 6.468 -14.247 1.00 93.94 93 PHE A CA 1
ATOM 706 C C . PHE A 1 93 ? -0.785 5.443 -15.280 1.00 93.94 93 PHE A C 1
ATOM 708 O O . PHE A 1 93 ? -1.959 5.082 -15.276 1.00 93.94 93 PHE A O 1
ATOM 715 N N . ASN A 1 94 ? 0.114 4.921 -16.118 1.00 92.06 94 ASN A N 1
ATOM 716 C CA . ASN A 1 94 ? -0.241 3.899 -17.106 1.00 92.06 94 ASN A CA 1
ATOM 717 C C . ASN A 1 94 ? -0.762 2.615 -16.446 1.00 92.06 94 ASN A C 1
ATOM 719 O O . ASN A 1 94 ? -1.798 2.098 -16.856 1.00 92.06 94 ASN A O 1
ATOM 723 N N . VAL A 1 95 ? -0.110 2.141 -15.376 1.00 92.50 95 VAL A N 1
ATOM 724 C CA . VAL A 1 95 ? -0.588 0.971 -14.613 1.00 92.50 95 VAL A CA 1
ATOM 725 C C . VAL A 1 95 ? -2.001 1.191 -14.082 1.00 92.50 95 VAL A C 1
ATOM 727 O O . VAL A 1 95 ? -2.846 0.305 -14.193 1.00 92.50 95 VAL A O 1
ATOM 730 N N . ILE A 1 96 ? -2.257 2.360 -13.498 1.00 95.25 96 ILE A N 1
ATOM 731 C CA . ILE A 1 96 ? -3.550 2.662 -12.891 1.00 95.25 96 ILE A CA 1
ATOM 732 C C . ILE A 1 96 ? -4.632 2.868 -13.952 1.00 95.25 96 ILE A C 1
ATOM 734 O O . ILE A 1 96 ? -5.704 2.282 -13.819 1.00 95.25 96 ILE A O 1
ATOM 738 N N . ARG A 1 97 ? -4.343 3.589 -15.040 1.00 95.38 97 ARG A N 1
ATOM 739 C CA . ARG A 1 97 ? -5.275 3.817 -16.159 1.00 95.38 97 ARG A CA 1
ATOM 740 C C . ARG A 1 97 ? -5.659 2.532 -16.901 1.00 95.38 97 ARG A C 1
ATOM 742 O O . ARG A 1 97 ? -6.693 2.503 -17.553 1.00 95.38 97 ARG A O 1
ATOM 749 N N . GLU A 1 98 ? -4.872 1.462 -16.804 1.00 94.56 98 GLU A N 1
ATOM 750 C CA . GLU A 1 98 ? -5.236 0.136 -17.333 1.00 94.56 98 GLU A CA 1
ATOM 751 C C . GLU A 1 98 ? -6.258 -0.625 -16.468 1.00 94.56 98 GLU A C 1
ATOM 753 O O . GLU A 1 98 ? -6.715 -1.698 -16.866 1.00 94.56 98 GLU A O 1
ATOM 758 N N . THR A 1 99 ? -6.597 -0.119 -15.281 1.00 96.12 99 THR A N 1
ATOM 759 C CA . THR A 1 99 ? -7.525 -0.786 -14.362 1.00 96.12 99 THR A CA 1
ATOM 760 C C . THR A 1 99 ? -8.959 -0.715 -14.879 1.00 96.12 99 THR A C 1
ATOM 762 O O . THR A 1 99 ? -9.405 0.316 -15.375 1.00 96.12 99 THR A O 1
ATOM 765 N N . GLU A 1 100 ? -9.705 -1.810 -14.737 1.00 96.88 100 GLU A N 1
ATOM 766 C CA . GLU A 1 100 ? -11.121 -1.839 -15.098 1.00 96.88 100 GLU A CA 1
ATOM 767 C C . GLU A 1 100 ? -11.978 -1.011 -14.130 1.00 96.88 100 GLU A C 1
ATOM 769 O O . GLU A 1 100 ? -11.832 -1.084 -12.908 1.00 96.88 100 GLU A O 1
ATOM 774 N N . ASP A 1 101 ? -12.946 -0.277 -14.677 1.00 97.25 101 ASP A N 1
ATOM 775 C CA . ASP A 1 101 ? -13.760 0.690 -13.929 1.00 97.25 101 ASP A CA 1
ATOM 776 C C . ASP A 1 101 ? -14.739 0.061 -12.930 1.00 97.25 101 ASP A C 1
ATOM 778 O O . ASP A 1 101 ? -15.333 0.775 -12.130 1.00 97.25 101 ASP A O 1
ATOM 782 N N . HIS A 1 102 ? -14.889 -1.264 -12.911 1.00 96.62 102 HIS A N 1
ATOM 783 C CA . HIS A 1 102 ? -15.676 -1.949 -11.882 1.00 96.62 102 HIS A CA 1
ATOM 784 C C . HIS A 1 102 ? -14.927 -2.072 -10.538 1.00 96.62 102 HIS A C 1
ATOM 786 O O . HIS A 1 102 ? -15.514 -2.480 -9.536 1.00 96.62 102 HIS A O 1
ATOM 792 N N . HIS A 1 103 ? -13.632 -1.743 -10.507 1.00 97.75 103 HIS A N 1
ATOM 793 C CA . HIS A 1 103 ? -12.853 -1.638 -9.280 1.00 97.75 103 HIS A CA 1
ATOM 794 C C . HIS A 1 103 ? -12.972 -0.226 -8.705 1.00 97.75 103 HIS A C 1
ATOM 796 O O . HIS A 1 103 ? -12.635 0.747 -9.379 1.00 97.75 103 HIS A O 1
ATOM 802 N N . ASP A 1 104 ? -13.423 -0.102 -7.459 1.00 97.00 104 ASP A N 1
ATOM 803 C CA . ASP A 1 104 ? -13.540 1.195 -6.777 1.00 97.00 104 ASP A CA 1
ATOM 804 C C . ASP A 1 104 ? -12.369 1.465 -5.837 1.00 97.00 104 ASP A C 1
ATOM 806 O O . ASP A 1 104 ? -11.910 2.597 -5.750 1.00 97.00 104 ASP A O 1
ATOM 810 N N . THR A 1 105 ? -11.831 0.425 -5.196 1.00 97.81 105 THR A N 1
ATOM 811 C CA . THR A 1 105 ? -10.677 0.527 -4.290 1.00 97.81 105 THR A CA 1
ATOM 812 C C . THR A 1 105 ? -9.532 -0.332 -4.809 1.00 97.81 105 THR A C 1
ATOM 814 O O . THR A 1 105 ? -9.654 -1.565 -4.843 1.00 97.81 105 THR A O 1
ATOM 817 N N . VAL A 1 106 ? -8.421 0.298 -5.182 1.00 98.38 106 VAL A N 1
ATOM 818 C CA . VAL A 1 106 ? -7.218 -0.360 -5.716 1.00 98.38 106 VAL A CA 1
ATOM 819 C C . VAL A 1 106 ? -6.054 -0.144 -4.758 1.00 98.38 106 VAL A C 1
ATOM 821 O O . VAL A 1 106 ? -5.763 0.990 -4.387 1.00 98.38 106 VAL A O 1
ATOM 824 N N . LEU A 1 107 ? -5.364 -1.220 -4.372 1.00 98.44 107 LEU A N 1
ATOM 825 C CA . LEU A 1 107 ? -4.089 -1.138 -3.654 1.00 98.44 107 LEU A CA 1
ATOM 826 C C . LEU A 1 107 ? -2.940 -1.379 -4.632 1.00 98.44 107 LEU A C 1
ATOM 828 O O . LEU A 1 107 ? -2.882 -2.441 -5.253 1.00 98.44 107 LEU A O 1
ATOM 832 N N . LEU A 1 108 ? -2.014 -0.427 -4.731 1.00 98.00 108 LEU A N 1
ATOM 833 C CA . LEU A 1 108 ? -0.822 -0.503 -5.573 1.00 98.00 108 LEU A CA 1
ATOM 834 C C . LEU A 1 108 ? 0.435 -0.663 -4.708 1.00 98.00 108 LEU A C 1
ATOM 836 O O . LEU A 1 108 ? 0.796 0.232 -3.945 1.00 98.00 108 LEU A O 1
ATOM 840 N N . PHE A 1 109 ? 1.125 -1.793 -4.858 1.00 97.50 109 PHE A N 1
ATOM 841 C CA . PHE A 1 109 ? 2.346 -2.131 -4.127 1.00 97.50 109 PHE A CA 1
ATOM 842 C C . PHE A 1 109 ? 3.584 -1.909 -5.000 1.00 97.50 109 PHE A C 1
ATOM 844 O O . PHE A 1 109 ? 3.768 -2.587 -6.016 1.00 97.50 109 PHE A O 1
ATOM 851 N N . GLY A 1 110 ? 4.464 -0.998 -4.578 1.00 94.75 110 GLY A N 1
ATOM 852 C CA . GLY A 1 110 ? 5.591 -0.543 -5.397 1.00 94.75 110 GLY A CA 1
ATOM 853 C C . GLY A 1 110 ? 6.827 -0.107 -4.610 1.00 94.75 110 GLY A C 1
ATOM 854 O O . GLY A 1 110 ? 7.042 -0.494 -3.452 1.00 94.75 110 GLY A O 1
ATOM 855 N N . HIS A 1 111 ? 7.657 0.706 -5.267 1.00 93.25 111 HIS A N 1
ATOM 856 C CA . HIS A 1 111 ? 8.958 1.165 -4.775 1.00 93.25 111 HIS A CA 1
ATOM 857 C C . HIS A 1 111 ? 9.095 2.681 -4.915 1.00 93.25 111 HIS A C 1
ATOM 859 O O . HIS A 1 111 ? 8.523 3.283 -5.818 1.00 93.25 111 HIS A O 1
ATOM 865 N N . ASN A 1 112 ? 9.907 3.275 -4.045 1.00 90.50 112 ASN A N 1
ATOM 866 C CA . ASN A 1 112 ? 10.371 4.652 -4.217 1.00 90.50 112 ASN A CA 1
ATOM 867 C C . ASN A 1 112 ? 11.581 4.671 -5.166 1.00 90.50 112 ASN A C 1
ATOM 869 O O . ASN A 1 112 ? 12.323 3.677 -5.189 1.00 90.50 112 ASN A O 1
ATOM 873 N N . PRO A 1 113 ? 11.827 5.783 -5.880 1.00 90.00 113 PRO A N 1
ATOM 874 C CA . PRO A 1 113 ? 11.152 7.090 -5.755 1.00 90.00 113 PRO A CA 1
ATOM 875 C C . PRO A 1 113 ? 9.788 7.184 -6.454 1.00 90.00 113 PRO A C 1
ATOM 877 O O . PRO A 1 113 ? 8.950 7.971 -6.032 1.00 90.00 113 PRO A O 1
ATOM 880 N N . SER A 1 114 ? 9.510 6.325 -7.435 1.00 90.25 114 SER A N 1
ATOM 881 C CA . SER A 1 114 ? 8.347 6.436 -8.330 1.00 90.25 114 SER A CA 1
ATOM 882 C C . SER A 1 114 ? 7.002 6.512 -7.595 1.00 90.25 114 SER A C 1
ATOM 884 O O . SER A 1 114 ? 6.113 7.249 -8.005 1.00 90.25 114 SER A O 1
ATOM 886 N N . LEU A 1 115 ? 6.849 5.789 -6.478 1.00 91.81 115 LEU A N 1
ATOM 887 C CA . LEU A 1 115 ? 5.653 5.860 -5.630 1.00 91.81 115 LEU A CA 1
ATOM 888 C C . LEU A 1 115 ? 5.423 7.238 -4.994 1.00 91.81 115 LEU A C 1
ATOM 890 O O . LEU A 1 115 ? 4.280 7.681 -4.922 1.00 91.81 115 LEU A O 1
ATOM 894 N N . GLU A 1 116 ? 6.485 7.885 -4.510 1.00 90.12 116 GLU A N 1
ATOM 895 C CA . GLU A 1 116 ? 6.411 9.226 -3.915 1.00 90.12 116 GLU A CA 1
ATOM 896 C C . GLU A 1 116 ? 6.104 10.257 -4.991 1.00 90.12 116 GLU A C 1
ATOM 898 O O . GLU A 1 116 ? 5.179 11.042 -4.832 1.00 90.12 116 GLU A O 1
ATOM 903 N N . GLU A 1 117 ? 6.802 10.193 -6.125 1.00 89.88 117 GLU A N 1
ATOM 904 C CA . GLU A 1 117 ? 6.550 11.082 -7.263 1.00 89.88 117 GLU A CA 1
ATOM 905 C C . GLU A 1 117 ? 5.109 10.957 -7.771 1.00 89.88 117 GLU A C 1
ATOM 907 O O . GLU A 1 117 ? 4.467 11.954 -8.106 1.00 89.88 117 GLU A O 1
ATOM 912 N N . PHE A 1 118 ? 4.570 9.737 -7.796 1.00 92.56 118 PHE A N 1
ATOM 913 C CA . PHE A 1 118 ? 3.189 9.486 -8.184 1.00 92.56 118 PHE A CA 1
ATOM 914 C C . PHE A 1 118 ? 2.186 10.011 -7.152 1.00 92.56 118 PHE A C 1
ATOM 916 O O . PHE A 1 118 ? 1.201 10.644 -7.532 1.00 92.56 118 PHE A O 1
ATOM 923 N N . ALA A 1 119 ? 2.459 9.823 -5.856 1.00 92.06 119 ALA A N 1
ATOM 924 C CA . ALA A 1 119 ? 1.663 10.420 -4.788 1.00 92.06 119 ALA A CA 1
ATOM 925 C C . ALA A 1 119 ? 1.656 11.955 -4.889 1.00 92.06 119 ALA A C 1
ATOM 927 O O . ALA A 1 119 ? 0.578 12.543 -4.904 1.00 92.06 119 ALA A O 1
ATOM 928 N N . SER A 1 120 ? 2.824 12.589 -5.053 1.00 90.00 120 SER A N 1
ATOM 929 C CA . SER A 1 120 ? 2.966 14.040 -5.258 1.00 90.00 120 SER A CA 1
ATOM 930 C C . SER A 1 120 ? 2.297 14.542 -6.532 1.00 90.00 120 SER A C 1
ATOM 932 O O . SER A 1 120 ? 1.793 15.660 -6.562 1.00 90.00 120 SER A O 1
ATOM 934 N N . SER A 1 121 ? 2.267 13.729 -7.589 1.00 90.75 121 SER A N 1
ATOM 935 C CA . SER A 1 121 ? 1.578 14.090 -8.830 1.00 90.75 121 SER A CA 1
ATOM 936 C C . SER A 1 121 ? 0.059 14.084 -8.664 1.00 90.75 121 SER A C 1
ATOM 938 O O . SER A 1 121 ? -0.619 14.884 -9.300 1.00 90.75 121 SER A O 1
ATOM 940 N N . LEU A 1 122 ? -0.494 13.191 -7.839 1.00 91.44 122 LEU A N 1
ATOM 941 C CA . LEU A 1 122 ? -1.937 13.086 -7.601 1.00 91.44 122 LEU A CA 1
ATOM 942 C C . LEU A 1 122 ? -2.436 14.043 -6.511 1.00 91.44 122 LEU A C 1
ATOM 944 O O . LEU A 1 122 ? -3.497 14.634 -6.681 1.00 91.44 122 LEU A O 1
ATOM 948 N N . LEU A 1 123 ? -1.695 14.176 -5.409 1.00 89.56 123 LEU A N 1
ATOM 949 C CA . LEU A 1 123 ? -2.036 14.995 -4.247 1.00 89.56 123 LEU A CA 1
ATOM 950 C C . LEU A 1 123 ? -1.257 16.313 -4.279 1.00 89.56 123 LEU A C 1
ATOM 952 O O . LEU A 1 123 ? -0.056 16.346 -3.996 1.00 89.56 123 LEU A O 1
ATOM 956 N N . LEU A 1 124 ? -1.951 17.416 -4.560 1.00 79.31 124 LEU A N 1
ATOM 957 C CA . LEU A 1 124 ? -1.361 18.750 -4.450 1.00 79.31 124 LEU A CA 1
ATOM 958 C C . LEU A 1 124 ? -0.870 18.986 -3.010 1.00 79.31 124 LEU A C 1
ATOM 960 O O . LEU A 1 124 ? -1.629 18.826 -2.058 1.00 79.31 124 LEU A O 1
ATOM 964 N N . GLY A 1 125 ? 0.405 19.355 -2.851 1.00 69.56 125 GLY A N 1
ATOM 965 C CA . GLY A 1 125 ? 1.005 19.631 -1.538 1.00 69.56 125 GLY A CA 1
ATOM 966 C C . GLY A 1 125 ? 1.468 18.399 -0.748 1.00 69.56 125 GLY A C 1
ATOM 967 O O . GLY A 1 125 ? 1.756 18.518 0.440 1.00 69.56 125 GLY A O 1
ATOM 968 N N . PHE A 1 126 ? 1.563 17.216 -1.366 1.00 77.88 126 PHE A N 1
ATOM 969 C CA . PHE A 1 126 ? 2.190 16.061 -0.719 1.00 77.88 126 PHE A CA 1
ATOM 970 C C . PHE A 1 126 ? 3.716 16.245 -0.633 1.00 77.88 126 PHE A C 1
ATOM 972 O O . PHE A 1 126 ? 4.437 16.047 -1.613 1.00 77.88 126 PHE A O 1
ATOM 979 N N . GLU A 1 127 ? 4.193 16.619 0.557 1.00 67.69 127 GLU A N 1
ATOM 980 C CA . GLU A 1 127 ? 5.611 16.875 0.873 1.00 67.69 127 GLU A CA 1
ATOM 981 C C . GLU A 1 127 ? 6.229 15.805 1.797 1.00 67.69 127 GLU A C 1
ATOM 983 O O . GLU A 1 127 ? 7.245 16.039 2.449 1.00 67.69 127 GLU A O 1
ATOM 988 N N . SER A 1 128 ? 5.609 14.625 1.900 1.00 69.12 128 SER A N 1
ATOM 989 C CA . SER A 1 128 ? 6.041 13.584 2.838 1.00 69.12 128 SER A CA 1
ATOM 990 C C . SER A 1 128 ? 6.905 12.508 2.186 1.00 69.12 128 SER A C 1
ATOM 992 O O . SER A 1 128 ? 6.543 11.947 1.153 1.00 69.12 128 SER A O 1
ATOM 994 N N . ASP A 1 129 ? 7.956 12.091 2.894 1.00 80.38 129 ASP A N 1
ATOM 995 C CA . ASP A 1 129 ? 8.625 10.818 2.624 1.00 80.38 129 ASP A CA 1
ATOM 996 C C . ASP A 1 129 ? 7.647 9.663 2.891 1.00 80.38 129 ASP A C 1
ATOM 998 O O . ASP A 1 129 ? 6.958 9.627 3.916 1.00 80.38 129 ASP A O 1
ATOM 1002 N N . LEU A 1 130 ? 7.599 8.687 1.987 1.00 84.50 130 LEU A N 1
ATOM 1003 C CA . LEU A 1 130 ? 6.833 7.458 2.135 1.00 84.50 130 LEU A CA 1
ATOM 1004 C C . LEU A 1 130 ? 7.752 6.366 2.699 1.00 84.50 130 LEU A C 1
ATOM 1006 O O . LEU A 1 130 ? 8.515 5.749 1.945 1.00 84.50 130 LEU A O 1
ATOM 1010 N N . PRO A 1 131 ? 7.722 6.069 4.012 1.00 90.06 131 PRO A N 1
ATOM 1011 C CA . PRO A 1 131 ? 8.613 5.079 4.609 1.00 90.06 131 PRO A CA 1
ATOM 1012 C C . PRO A 1 131 ? 8.295 3.661 4.115 1.00 90.06 131 PRO A C 1
ATOM 1014 O O . PRO A 1 131 ? 7.258 3.393 3.513 1.00 90.06 131 PRO A O 1
ATOM 1017 N N . LYS A 1 132 ? 9.191 2.702 4.375 1.00 92.00 132 LYS A N 1
ATOM 1018 C CA . LYS A 1 132 ? 8.923 1.276 4.101 1.00 92.00 132 LYS A CA 1
ATOM 1019 C C . LYS A 1 132 ? 7.659 0.830 4.845 1.00 92.00 132 LYS A C 1
ATOM 1021 O O . LYS A 1 132 ? 7.526 1.134 6.026 1.00 92.00 132 LYS A O 1
ATOM 1026 N N . ALA A 1 133 ? 6.782 0.080 4.173 1.00 93.56 133 ALA A N 1
ATOM 1027 C CA . ALA A 1 133 ? 5.424 -0.241 4.638 1.00 93.56 133 ALA A CA 1
ATOM 1028 C C . ALA A 1 133 ? 4.504 0.983 4.844 1.00 93.56 133 ALA A C 1
ATOM 1030 O O . ALA A 1 133 ? 3.436 0.849 5.442 1.00 93.56 133 ALA A O 1
ATOM 1031 N N . GLY A 1 134 ? 4.915 2.161 4.373 1.00 92.69 134 GLY A N 1
ATOM 1032 C CA . GLY A 1 134 ? 4.112 3.373 4.369 1.00 92.69 134 GLY A CA 1
ATOM 1033 C C . GLY A 1 134 ? 2.949 3.256 3.393 1.00 92.69 134 GLY A C 1
ATOM 1034 O O . GLY A 1 134 ? 3.048 2.575 2.366 1.00 92.69 134 GLY A O 1
ATOM 1035 N N . VAL A 1 135 ? 1.849 3.915 3.749 1.00 94.75 135 VAL A N 1
ATOM 1036 C CA . VAL A 1 135 ? 0.592 3.878 3.009 1.00 94.75 135 VAL A CA 1
ATOM 1037 C C . VAL A 1 135 ? 0.096 5.299 2.776 1.00 94.75 135 VAL A C 1
ATOM 1039 O O . VAL A 1 135 ? 0.069 6.095 3.714 1.00 94.75 135 VAL A O 1
ATOM 1042 N N . VAL A 1 136 ? -0.327 5.588 1.547 1.00 93.81 136 VAL A N 1
ATOM 1043 C CA . VAL A 1 136 ? -1.045 6.818 1.191 1.00 93.81 136 VAL A CA 1
ATOM 1044 C C . VAL A 1 136 ? -2.393 6.420 0.617 1.00 93.81 136 VAL A C 1
ATOM 1046 O O . VAL A 1 136 ? -2.459 5.619 -0.311 1.00 93.81 136 VAL A O 1
ATOM 1049 N N . GLU A 1 137 ? -3.465 6.954 1.184 1.00 94.56 137 GLU A N 1
ATOM 1050 C CA . GLU A 1 137 ? -4.821 6.777 0.675 1.00 94.56 137 GLU A CA 1
ATOM 1051 C C . GLU A 1 137 ? -5.214 8.035 -0.099 1.00 94.56 137 GLU A C 1
ATOM 1053 O O . GLU A 1 137 ? -5.101 9.142 0.422 1.00 94.56 137 GLU A O 1
ATOM 1058 N N . ILE A 1 138 ? -5.632 7.858 -1.349 1.00 94.75 138 ILE A N 1
ATOM 1059 C CA . ILE A 1 138 ? -5.958 8.933 -2.283 1.00 94.75 138 ILE A CA 1
ATOM 1060 C C . ILE A 1 138 ? -7.372 8.692 -2.792 1.00 94.75 138 ILE A C 1
ATOM 1062 O O . ILE A 1 138 ? -7.664 7.663 -3.403 1.00 94.75 138 ILE A O 1
ATOM 1066 N N . VAL A 1 139 ? -8.249 9.656 -2.555 1.00 95.38 139 VAL A N 1
ATOM 1067 C CA . VAL A 1 139 ? -9.603 9.681 -3.103 1.00 95.38 139 VAL A CA 1
ATOM 1068 C C . VAL A 1 139 ? -9.590 10.463 -4.407 1.00 95.38 139 VAL A C 1
ATOM 1070 O O . VAL A 1 139 ? -8.990 11.531 -4.476 1.00 95.38 139 VAL A O 1
ATOM 1073 N N . ILE A 1 140 ? -10.259 9.943 -5.433 1.00 95.56 140 ILE A N 1
ATOM 1074 C CA . ILE A 1 140 ? -10.289 10.521 -6.775 1.00 95.56 140 ILE A CA 1
ATOM 1075 C C . ILE A 1 140 ? -11.743 10.613 -7.252 1.00 95.56 140 ILE A C 1
ATOM 1077 O O . ILE A 1 140 ? -12.466 9.612 -7.336 1.00 95.56 140 ILE A O 1
ATOM 1081 N N . GLU A 1 141 ? -12.189 11.822 -7.590 1.00 94.56 141 GLU A N 1
ATOM 1082 C CA . GLU A 1 141 ? -13.559 12.099 -8.050 1.00 94.56 141 GLU A CA 1
ATOM 1083 C C . GLU A 1 141 ? -13.718 11.857 -9.556 1.00 94.56 141 GLU A C 1
ATOM 1085 O O . GLU A 1 141 ? -14.087 12.737 -10.331 1.00 94.56 141 GLU A O 1
ATOM 1090 N N . LYS A 1 142 ? -13.423 10.625 -9.975 1.00 95.06 142 LYS A N 1
ATOM 1091 C CA . LYS A 1 142 ? -13.645 10.129 -11.337 1.00 95.06 142 LYS A CA 1
ATOM 1092 C C . LYS A 1 142 ? -14.472 8.850 -11.303 1.00 95.06 142 LYS A C 1
ATOM 1094 O O . LYS A 1 142 ? -14.512 8.136 -10.295 1.00 95.06 142 LYS A O 1
ATOM 1099 N N . GLU A 1 143 ? -15.128 8.564 -12.420 1.00 94.44 143 GLU A N 1
ATOM 1100 C CA . GLU A 1 143 ? -15.822 7.291 -12.642 1.00 94.44 143 GLU A CA 1
ATOM 1101 C C . GLU A 1 143 ? -14.932 6.273 -13.363 1.00 94.44 143 GLU A C 1
ATOM 1103 O O . GLU A 1 143 ? -15.070 5.078 -13.115 1.00 94.44 143 GLU A O 1
ATOM 1108 N N . SER A 1 144 ? -13.973 6.737 -14.176 1.00 97.06 144 SER A N 1
ATOM 1109 C CA . SER A 1 144 ? -13.017 5.876 -14.875 1.00 97.06 144 SER A CA 1
ATOM 1110 C C . SER A 1 144 ? -11.587 6.066 -14.381 1.00 97.06 144 SER A C 1
ATOM 1112 O O . SER A 1 144 ? -11.129 7.196 -14.197 1.00 97.06 144 SER A O 1
ATOM 1114 N N . TRP A 1 145 ? -10.851 4.960 -14.230 1.00 97.50 145 TRP A N 1
ATOM 1115 C CA . TRP A 1 145 ? -9.412 4.991 -13.950 1.00 97.50 145 TRP A CA 1
ATOM 1116 C C . TRP A 1 145 ? -8.615 5.614 -15.100 1.00 97.50 145 TRP A C 1
ATOM 1118 O O . TRP A 1 145 ? -7.555 6.198 -14.876 1.00 97.50 145 TRP A O 1
ATOM 1128 N N . ARG A 1 146 ? -9.135 5.525 -16.330 1.00 97.12 146 ARG A N 1
ATOM 1129 C CA . ARG A 1 146 ? -8.500 6.061 -17.545 1.00 97.12 146 ARG A CA 1
ATOM 1130 C C . ARG A 1 146 ? -8.432 7.585 -17.560 1.00 97.12 146 ARG A C 1
ATOM 1132 O O . ARG A 1 146 ? -7.520 8.134 -18.173 1.00 97.12 146 ARG A O 1
ATOM 1139 N N . ASP A 1 147 ? -9.355 8.238 -16.860 1.00 96.19 147 ASP A N 1
ATOM 1140 C CA . ASP A 1 147 ? -9.525 9.695 -16.857 1.00 96.19 147 ASP A CA 1
ATOM 1141 C C . ASP A 1 147 ? -8.739 10.397 -15.740 1.00 96.19 147 ASP A C 1
ATOM 1143 O O . ASP A 1 147 ? -8.876 11.607 -15.554 1.00 96.19 147 ASP A O 1
ATOM 1147 N N . ILE A 1 148 ? -7.940 9.647 -14.974 1.00 94.94 148 ILE A N 1
ATOM 1148 C CA . ILE A 1 148 ? -7.151 10.187 -13.868 1.00 94.94 148 ILE A CA 1
ATOM 1149 C C . ILE A 1 148 ? -5.958 10.970 -14.415 1.00 94.94 148 ILE A C 1
ATOM 1151 O O . ILE A 1 148 ? -5.139 10.455 -15.189 1.00 94.94 148 ILE A O 1
ATOM 1155 N N . LEU A 1 149 ? -5.839 12.209 -13.961 1.00 93.75 149 LEU A N 1
ATOM 1156 C CA . LEU A 1 149 ? -4.790 13.165 -14.275 1.00 93.75 149 LEU A CA 1
ATOM 1157 C C . LEU A 1 149 ? -4.050 13.593 -12.995 1.00 93.75 149 LEU A C 1
ATOM 1159 O O . LEU A 1 149 ? -4.548 13.396 -11.881 1.00 93.75 149 LEU A O 1
ATOM 1163 N N . PRO A 1 150 ? -2.853 14.189 -13.129 1.00 92.12 150 PRO A N 1
ATOM 1164 C CA . PRO A 1 150 ? -2.201 14.862 -12.013 1.00 92.12 150 PRO A CA 1
ATOM 1165 C C . PRO A 1 150 ? -3.128 15.888 -11.340 1.00 92.12 150 PRO A C 1
ATOM 1167 O O . PRO A 1 150 ? -3.836 16.627 -12.022 1.00 92.12 150 PRO A O 1
ATOM 1170 N N . GLY A 1 151 ? -3.111 15.934 -10.008 1.00 91.25 151 GLY A N 1
ATOM 1171 C CA . GLY A 1 151 ? -3.918 16.837 -9.183 1.00 91.25 151 GLY A CA 1
ATOM 1172 C C . GLY A 1 151 ? -5.369 16.409 -8.935 1.00 91.25 151 GLY A C 1
ATOM 1173 O O . GLY A 1 151 ? -6.062 17.091 -8.188 1.00 91.25 151 GLY A O 1
ATOM 1174 N N . ASP A 1 152 ? -5.842 15.296 -9.509 1.00 93.62 152 ASP A N 1
ATOM 1175 C CA . ASP A 1 152 ? -7.215 14.805 -9.283 1.00 93.62 152 ASP A CA 1
ATOM 1176 C C . ASP A 1 152 ? -7.416 14.152 -7.896 1.00 93.62 152 ASP A C 1
ATOM 1178 O O . ASP A 1 152 ? -8.539 13.794 -7.525 1.00 93.62 152 ASP A O 1
ATOM 1182 N N . GLY A 1 153 ? -6.332 13.921 -7.151 1.00 93.25 153 GLY A N 1
ATOM 1183 C CA . GLY A 1 153 ? -6.353 13.238 -5.866 1.00 93.25 153 GLY A CA 1
ATOM 1184 C C . GLY A 1 153 ? -6.591 14.181 -4.690 1.00 93.25 153 GLY A C 1
ATOM 1185 O O . GLY A 1 153 ? -6.066 15.291 -4.638 1.00 93.25 153 GLY A O 1
ATOM 1186 N N . ARG A 1 154 ? -7.307 13.688 -3.677 1.00 90.50 154 ARG A N 1
ATOM 1187 C CA . ARG A 1 154 ? -7.457 14.341 -2.369 1.00 90.50 154 ARG A CA 1
ATOM 1188 C C . ARG A 1 154 ? -7.255 13.364 -1.216 1.00 90.50 154 ARG A C 1
ATOM 1190 O O . ARG A 1 154 ? -7.529 12.169 -1.347 1.00 90.50 154 ARG A O 1
ATOM 1197 N N . SER A 1 155 ? -6.799 13.877 -0.073 1.00 84.44 155 SER A N 1
ATOM 1198 C CA . SER A 1 155 ? -6.748 13.099 1.169 1.00 84.44 155 SER A CA 1
ATOM 1199 C C . SER A 1 155 ? -8.176 12.811 1.667 1.00 84.44 155 SER A C 1
ATOM 1201 O O . SER A 1 155 ? -9.035 13.698 1.588 1.00 84.44 155 SER A O 1
ATOM 1203 N N . PRO A 1 156 ? -8.460 11.611 2.210 1.00 78.06 156 PRO A N 1
ATOM 1204 C CA . PRO A 1 156 ? -9.758 11.288 2.807 1.00 78.06 156 PRO A CA 1
ATOM 1205 C C . PRO A 1 156 ? -10.172 12.237 3.941 1.00 78.06 156 PRO A C 1
ATOM 1207 O O . PRO A 1 156 ? -11.363 12.389 4.201 1.00 78.06 156 PRO A O 1
ATOM 1210 N N . GLU A 1 157 ? -9.206 12.873 4.615 1.00 67.31 157 GLU A N 1
ATOM 1211 C CA . GLU A 1 157 ? -9.437 13.748 5.774 1.00 67.31 157 GLU A CA 1
ATOM 1212 C C . GLU A 1 157 ? -9.642 15.238 5.411 1.00 67.31 157 GLU A C 1
ATOM 1214 O O . GLU A 1 157 ? -9.816 16.061 6.307 1.00 67.31 157 GLU A O 1
ATOM 1219 N N . GLY A 1 158 ? -9.690 15.593 4.118 1.00 52.16 158 GLY A N 1
ATOM 1220 C CA . GLY A 1 158 ? -9.860 16.974 3.635 1.00 52.16 158 GLY A CA 1
ATOM 1221 C C . GLY A 1 158 ? -8.562 17.621 3.128 1.00 52.16 158 GLY A C 1
ATOM 1222 O O . GLY A 1 158 ? -7.476 17.067 3.297 1.00 52.16 158 GLY A O 1
ATOM 1223 N N . GLU A 1 159 ? -8.690 18.780 2.469 1.00 41.34 159 GLU A N 1
ATOM 1224 C CA . GLU A 1 159 ? -7.643 19.441 1.656 1.00 41.34 159 GLU A CA 1
ATOM 1225 C C . GLU A 1 159 ? -6.355 19.819 2.423 1.00 41.34 159 GLU A C 1
ATOM 1227 O O . GLU A 1 159 ? -5.312 19.968 1.798 1.00 41.34 159 GLU A O 1
ATOM 1232 N N . ASP A 1 160 ? -6.379 19.859 3.762 1.00 39.41 160 ASP A N 1
ATOM 1233 C CA . ASP A 1 160 ? -5.235 20.261 4.603 1.00 39.41 160 ASP A CA 1
ATOM 1234 C C . ASP A 1 160 ? -4.443 19.090 5.240 1.00 39.41 160 ASP A C 1
ATOM 1236 O O . ASP A 1 160 ? -3.520 19.316 6.023 1.00 39.41 160 ASP A O 1
ATOM 1240 N N . SER A 1 161 ? -4.777 17.825 4.943 1.00 40.56 161 SER A N 1
ATOM 1241 C CA . SER A 1 161 ? -4.204 16.639 5.621 1.00 40.56 161 SER A CA 1
ATOM 1242 C C . SER A 1 161 ? -3.556 15.640 4.647 1.00 40.56 161 SER A C 1
ATOM 1244 O O . SER A 1 161 ? -3.798 14.433 4.691 1.00 40.56 161 SER A O 1
ATOM 1246 N N . ALA A 1 162 ? -2.709 16.112 3.728 1.00 41.31 162 ALA A N 1
ATOM 1247 C CA . ALA A 1 162 ? -1.893 15.243 2.865 1.00 41.31 162 ALA A CA 1
ATOM 1248 C C . ALA A 1 162 ? -0.662 14.656 3.596 1.00 41.31 162 ALA A C 1
ATOM 1250 O O . ALA A 1 162 ? 0.381 14.414 2.991 1.00 41.31 162 ALA A O 1
ATOM 1251 N N . ALA A 1 163 ? -0.754 14.428 4.909 1.00 43.41 163 ALA A N 1
ATOM 1252 C CA . ALA A 1 163 ? 0.305 13.762 5.651 1.00 43.41 163 ALA A CA 1
ATOM 1253 C C . ALA A 1 163 ? 0.228 12.254 5.384 1.00 43.41 163 ALA A C 1
ATOM 1255 O O . ALA A 1 163 ? -0.781 11.609 5.691 1.00 43.41 163 ALA A O 1
ATOM 1256 N N . ALA A 1 164 ? 1.303 11.665 4.847 1.00 42.94 164 ALA A N 1
ATOM 1257 C CA . ALA A 1 164 ? 1.472 10.220 4.917 1.00 42.94 164 ALA A CA 1
ATOM 1258 C C . ALA A 1 164 ? 1.283 9.819 6.383 1.00 42.94 164 ALA A C 1
ATOM 1260 O O . ALA A 1 164 ? 1.907 10.396 7.276 1.00 42.94 164 ALA A O 1
ATOM 1261 N N . THR A 1 165 ? 0.384 8.876 6.661 1.00 42.50 165 THR A N 1
ATOM 1262 C CA . THR A 1 165 ? 0.198 8.425 8.037 1.00 42.50 165 THR A CA 1
ATOM 1263 C C . THR A 1 165 ? 1.461 7.668 8.447 1.00 42.50 165 THR A C 1
ATOM 1265 O O . THR A 1 165 ? 1.581 6.462 8.219 1.00 42.50 165 THR A O 1
ATOM 1268 N N . GLU A 1 166 ? 2.426 8.362 9.056 1.00 40.88 166 GLU A N 1
ATOM 1269 C CA . GLU A 1 166 ? 3.462 7.722 9.850 1.00 40.88 166 GLU A CA 1
ATOM 1270 C C . GLU A 1 166 ? 2.740 6.953 10.954 1.00 40.88 166 GLU A C 1
ATOM 1272 O O . GLU A 1 166 ? 2.288 7.511 11.955 1.00 40.88 166 GLU A O 1
ATOM 1277 N 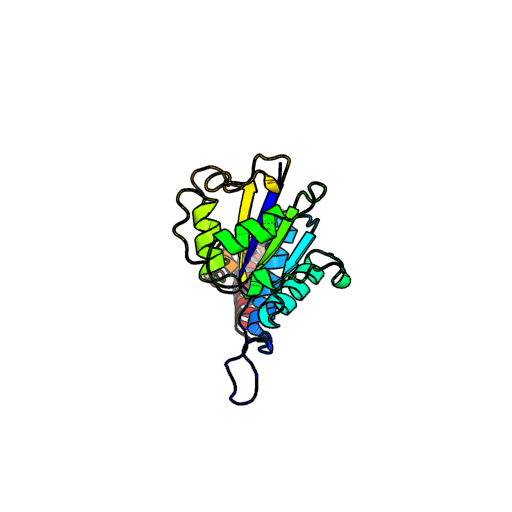N . VAL A 1 167 ? 2.640 5.631 10.810 1.00 42.28 167 VAL A N 1
ATOM 1278 C CA . VAL A 1 167 ? 2.360 4.776 11.963 1.00 42.28 167 VAL A CA 1
ATOM 1279 C C . VAL A 1 167 ? 3.653 4.696 12.770 1.00 42.28 167 VAL A C 1
ATOM 1281 O O . VAL A 1 167 ? 4.335 3.664 12.795 1.00 42.28 167 VAL A O 1
ATOM 1284 N N . ALA A 1 168 ? 4.003 5.816 13.405 1.00 40.88 168 ALA A N 1
ATOM 1285 C CA . ALA A 1 168 ? 5.024 5.887 14.427 1.00 40.88 168 ALA A CA 1
ATOM 1286 C C . ALA A 1 168 ? 4.689 4.841 15.493 1.00 40.88 168 ALA A C 1
ATOM 1288 O O . ALA A 1 168 ? 3.534 4.680 15.895 1.00 40.88 168 ALA A O 1
ATOM 1289 N N . VAL A 1 169 ? 5.693 4.086 15.940 1.00 49.50 169 VAL A N 1
ATOM 1290 C CA . VAL A 1 169 ? 5.531 3.210 17.102 1.00 49.50 169 VAL A CA 1
ATOM 1291 C C . VAL A 1 169 ? 5.188 4.127 18.273 1.00 49.50 169 VAL A C 1
ATOM 1293 O O . VAL A 1 169 ? 6.062 4.900 18.672 1.00 49.50 169 VAL A O 1
ATOM 1296 N N . PRO A 1 170 ? 3.961 4.063 18.830 1.00 53.88 170 PRO A N 1
ATOM 1297 C CA . PRO A 1 170 ? 3.595 4.982 19.885 1.00 53.88 170 PRO A CA 1
ATOM 1298 C C . PRO A 1 170 ? 4.567 4.772 21.039 1.00 53.88 170 PRO A C 1
ATOM 1300 O O . PRO A 1 170 ? 4.866 3.638 21.440 1.00 53.88 170 PRO A O 1
ATOM 1303 N N . SER A 1 171 ? 5.111 5.876 21.533 1.00 59.59 171 SER A N 1
ATOM 1304 C CA . SER A 1 171 ? 6.006 5.889 22.674 1.00 59.59 171 SER A CA 1
ATOM 1305 C C . SER A 1 171 ? 5.354 5.155 23.847 1.00 59.59 171 SER A C 1
ATOM 1307 O O . SER A 1 171 ? 4.129 5.046 23.963 1.00 59.59 171 SER A O 1
ATOM 1309 N N . ALA A 1 172 ? 6.167 4.678 24.792 1.00 59.62 172 ALA A N 1
ATOM 1310 C CA . ALA A 1 172 ? 5.632 4.060 26.006 1.00 59.62 172 ALA A CA 1
ATOM 1311 C C . ALA A 1 172 ? 4.649 4.990 26.748 1.00 59.62 172 ALA A C 1
ATOM 1313 O O . ALA A 1 172 ? 3.770 4.508 27.455 1.00 59.62 172 ALA A O 1
ATOM 1314 N N . LYS A 1 173 ? 4.782 6.312 26.576 1.00 62.41 173 LYS A N 1
ATOM 1315 C CA . LYS A 1 173 ? 3.879 7.318 27.137 1.00 62.41 173 LYS A CA 1
ATOM 1316 C C . LYS A 1 173 ? 2.517 7.321 26.431 1.00 62.41 173 LYS A C 1
ATOM 1318 O O . LYS A 1 173 ? 1.494 7.368 27.107 1.00 62.41 173 LYS A O 1
ATOM 1323 N N . GLU A 1 174 ? 2.495 7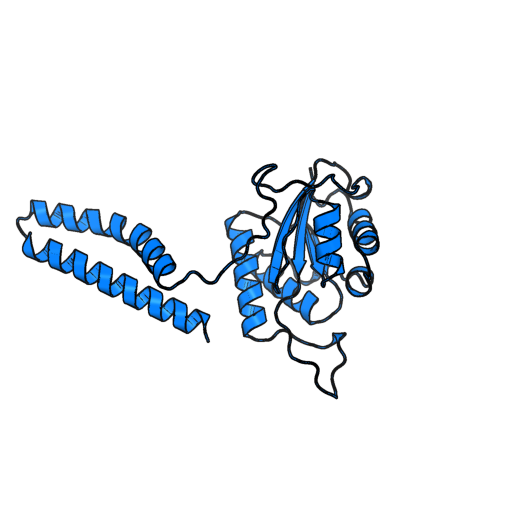.210 25.107 1.00 66.81 174 GLU A N 1
ATOM 1324 C CA . GLU A 1 174 ? 1.262 7.187 24.307 1.00 66.81 174 GLU A CA 1
ATOM 1325 C C . GLU A 1 174 ? 0.488 5.882 24.476 1.00 66.81 174 GLU A C 1
ATOM 1327 O O . GLU A 1 174 ? -0.711 5.927 24.734 1.00 66.81 174 GLU A O 1
ATOM 1332 N N . LEU A 1 175 ? 1.177 4.734 24.460 1.00 69.88 175 LEU A N 1
ATOM 1333 C CA . LEU A 1 175 ? 0.558 3.430 24.738 1.00 69.88 175 LEU A CA 1
ATOM 1334 C C . LEU A 1 175 ? -0.078 3.380 26.131 1.00 69.88 175 LEU A C 1
ATOM 1336 O O . LEU A 1 175 ? -1.161 2.829 26.304 1.00 69.88 175 LEU A O 1
ATOM 1340 N N . ARG A 1 176 ? 0.578 3.974 27.136 1.00 69.38 176 ARG A N 1
ATOM 1341 C CA . ARG A 1 176 ? 0.011 4.091 28.488 1.00 69.38 176 ARG A CA 1
ATOM 1342 C C . ARG A 1 176 ? -1.238 4.955 28.500 1.00 69.38 176 ARG A C 1
ATOM 1344 O O . ARG A 1 176 ? -2.207 4.582 29.147 1.00 69.38 176 ARG A O 1
ATOM 1351 N N . ARG A 1 177 ? -1.213 6.092 27.799 1.00 71.44 177 ARG A N 1
ATOM 1352 C CA . ARG A 1 177 ? -2.363 6.998 27.703 1.00 71.44 177 ARG A CA 1
ATOM 1353 C C . ARG A 1 177 ? -3.563 6.303 27.056 1.00 71.44 177 ARG A C 1
ATOM 1355 O O . ARG A 1 177 ? -4.667 6.428 27.567 1.00 71.44 177 ARG A O 1
ATOM 1362 N N . GLU A 1 178 ? -3.335 5.540 25.990 1.00 73.75 178 GLU A N 1
ATOM 1363 C CA . GLU A 1 178 ? -4.382 4.790 25.289 1.00 73.75 178 GLU A CA 1
ATOM 1364 C C . GLU A 1 178 ? -4.933 3.618 26.119 1.00 73.75 178 GLU A C 1
ATOM 1366 O O . GLU A 1 178 ? -6.142 3.424 26.205 1.00 73.75 178 GLU A O 1
ATOM 1371 N N . LEU A 1 179 ? -4.068 2.836 26.773 1.00 75.00 179 LEU A N 1
ATOM 1372 C CA . LEU A 1 179 ? -4.524 1.766 27.665 1.00 75.00 179 LEU A CA 1
ATOM 1373 C C . LEU A 1 179 ? -5.324 2.330 28.838 1.00 75.00 179 LEU A C 1
ATOM 1375 O O . LEU A 1 179 ? -6.381 1.801 29.171 1.00 75.00 179 LEU A O 1
ATOM 1379 N N . ARG A 1 180 ? -4.852 3.430 29.432 1.00 70.19 180 ARG A N 1
ATOM 1380 C CA . ARG A 1 180 ? -5.550 4.112 30.521 1.00 70.19 180 ARG A CA 1
ATOM 1381 C C . ARG A 1 180 ? -6.927 4.597 30.079 1.00 70.19 180 ARG A C 1
ATOM 1383 O O . ARG A 1 180 ? -7.888 4.331 30.785 1.00 70.19 180 ARG A O 1
ATOM 1390 N N . SER A 1 181 ? -7.057 5.216 28.904 1.00 73.69 181 SER A N 1
ATOM 1391 C CA . SER A 1 181 ? -8.366 5.688 28.430 1.00 73.69 181 SER A CA 1
ATOM 1392 C C . SER A 1 181 ? -9.374 4.562 28.179 1.00 73.69 181 SER A C 1
ATOM 1394 O O . SER A 1 181 ? -10.571 4.828 28.187 1.00 73.69 181 SER A O 1
ATOM 1396 N N . LYS A 1 182 ? -8.921 3.314 27.990 1.00 76.31 182 LYS A N 1
ATOM 1397 C CA . LYS A 1 182 ? -9.792 2.134 27.834 1.00 76.31 182 LYS A CA 1
ATOM 1398 C C . LYS A 1 182 ? -10.073 1.405 29.150 1.00 76.31 182 LYS A C 1
ATOM 1400 O O . LYS A 1 182 ? -11.173 0.896 29.333 1.00 76.31 182 LYS A O 1
ATOM 1405 N N . ILE A 1 183 ? -9.096 1.349 30.054 1.00 72.81 183 ILE A N 1
ATOM 1406 C CA . ILE A 1 183 ? -9.195 0.626 31.332 1.00 72.81 183 ILE A CA 1
ATOM 1407 C C . ILE A 1 183 ? -9.875 1.485 32.408 1.00 72.81 183 ILE A C 1
ATOM 1409 O O . ILE A 1 183 ? -10.688 0.976 33.174 1.00 72.81 183 ILE A O 1
ATOM 1413 N N . GLU A 1 184 ? -9.587 2.788 32.456 1.00 69.69 184 GLU A N 1
ATOM 1414 C CA . GLU A 1 184 ? -10.112 3.702 33.479 1.00 69.69 184 GLU A CA 1
ATOM 1415 C C . GLU A 1 184 ? -11.651 3.787 33.467 1.00 69.69 184 GLU A C 1
ATOM 1417 O O . GLU A 1 184 ? -12.243 3.674 34.539 1.00 69.69 184 GLU A O 1
ATOM 1422 N N . PRO A 1 185 ? -12.344 3.876 32.310 1.00 74.06 185 PRO A N 1
ATOM 1423 C CA . PRO A 1 185 ? -13.807 3.830 32.294 1.00 74.06 185 PRO A CA 1
ATOM 1424 C C . PRO A 1 185 ? -14.382 2.512 32.828 1.00 74.06 185 PRO A C 1
ATOM 1426 O O . PRO A 1 185 ? -15.409 2.531 33.499 1.00 74.06 185 PRO A O 1
ATOM 1429 N N . ALA A 1 186 ? -13.715 1.381 32.570 1.00 69.38 186 ALA A N 1
ATOM 1430 C CA . ALA A 1 186 ? -14.144 0.074 33.065 1.00 69.38 186 ALA A CA 1
ATOM 1431 C C . ALA A 1 186 ? -13.953 -0.060 34.587 1.00 69.38 186 ALA A C 1
ATOM 1433 O O . ALA A 1 186 ? -14.758 -0.701 35.258 1.00 69.38 186 ALA A O 1
ATOM 1434 N N . LEU A 1 187 ? -12.920 0.579 35.142 1.00 70.38 187 LEU A N 1
ATOM 1435 C CA . LEU A 1 187 ? -12.645 0.571 36.581 1.00 70.38 187 LEU A CA 1
ATOM 1436 C C . LEU A 1 187 ? -13.494 1.563 37.374 1.00 70.38 187 LEU A C 1
ATOM 1438 O O . LEU A 1 187 ? -13.794 1.292 38.532 1.00 70.38 187 LEU A O 1
ATOM 1442 N N . ARG A 1 188 ? -13.931 2.672 36.764 1.00 71.94 188 ARG A N 1
ATOM 1443 C CA . ARG A 1 188 ? -14.811 3.652 37.427 1.00 71.94 188 ARG A CA 1
ATOM 1444 C C . ARG A 1 188 ? -16.104 3.034 37.951 1.00 71.94 188 ARG A C 1
ATOM 1446 O O . ARG A 1 188 ? -16.593 3.472 38.983 1.00 71.94 188 ARG A O 1
ATOM 1453 N N . PHE A 1 189 ? -16.633 2.014 37.276 1.00 69.00 189 PHE A N 1
ATOM 1454 C CA . PHE A 1 189 ? -17.815 1.298 37.754 1.00 69.00 189 PHE A CA 1
ATOM 1455 C C . PHE A 1 189 ? -17.543 0.594 39.094 1.00 69.00 189 PHE A C 1
ATOM 1457 O O . PHE A 1 189 ? -18.274 0.798 40.055 1.00 69.00 189 PHE A O 1
ATOM 1464 N N . VAL A 1 190 ? -16.426 -0.134 39.184 1.00 68.81 190 VAL A N 1
ATOM 1465 C CA . VAL A 1 190 ? -16.003 -0.853 40.398 1.00 68.81 190 VAL A CA 1
ATOM 1466 C C . VAL A 1 190 ? -15.636 0.114 41.528 1.00 68.81 190 VAL A C 1
ATOM 1468 O O . VAL A 1 190 ? -15.965 -0.128 42.683 1.00 68.81 190 VAL A O 1
ATOM 1471 N N . ILE A 1 191 ? -14.978 1.230 41.205 1.00 68.94 191 ILE A N 1
ATOM 1472 C CA . ILE A 1 191 ? -14.600 2.262 42.182 1.00 68.94 191 ILE A CA 1
ATOM 1473 C C . ILE A 1 191 ? -15.839 2.925 42.799 1.00 68.94 191 ILE A C 1
ATOM 1475 O O . ILE A 1 191 ? -15.894 3.101 44.015 1.00 68.94 191 ILE A O 1
ATOM 1479 N N . ASN A 1 192 ? -16.847 3.243 41.983 1.00 72.25 192 ASN A N 1
ATOM 1480 C CA . ASN A 1 192 ? -18.087 3.840 42.474 1.00 72.25 192 ASN A CA 1
ATOM 1481 C C . ASN A 1 192 ? -18.857 2.872 43.389 1.00 72.25 192 ASN A C 1
ATOM 1483 O O . ASN A 1 192 ? -19.271 3.277 44.472 1.00 72.25 192 ASN A O 1
ATOM 1487 N N . GLU A 1 193 ? -18.966 1.589 43.021 1.00 72.12 193 GLU A N 1
ATOM 1488 C CA . GLU A 1 193 ? -19.582 0.568 43.888 1.00 72.12 193 GLU A CA 1
ATOM 1489 C C . GLU A 1 193 ? -18.842 0.411 45.231 1.00 72.12 193 GLU A C 1
ATOM 1491 O O . GLU A 1 193 ? -19.459 0.167 46.269 1.00 72.12 193 GLU A O 1
ATOM 1496 N N . LEU A 1 194 ? -17.516 0.579 45.241 1.00 68.38 194 LEU A N 1
ATOM 1497 C CA . LEU A 1 194 ? -16.708 0.475 46.458 1.00 68.38 194 LEU A CA 1
ATOM 1498 C C . LEU A 1 194 ? -16.844 1.689 47.380 1.00 68.38 194 LEU A C 1
ATOM 1500 O O . LEU A 1 194 ? -16.893 1.502 48.600 1.00 68.38 194 LEU A O 1
ATOM 1504 N N . HIS A 1 195 ? -16.952 2.901 46.830 1.00 69.94 195 HIS A N 1
ATOM 1505 C CA . HIS A 1 195 ? -17.259 4.101 47.616 1.00 69.94 195 HIS A CA 1
ATOM 1506 C C . HIS A 1 195 ? -18.636 3.989 48.282 1.00 69.94 195 HIS A C 1
ATOM 1508 O O . HIS A 1 195 ? -18.761 4.242 49.480 1.00 69.94 195 HIS A O 1
ATOM 1514 N N . ASP A 1 196 ? -19.643 3.499 47.554 1.00 70.31 196 ASP A N 1
ATOM 1515 C CA . ASP A 1 196 ? -20.991 3.290 48.098 1.00 70.31 196 ASP A CA 1
ATOM 1516 C C . ASP A 1 196 ? -21.025 2.217 49.210 1.00 70.31 196 ASP A C 1
ATOM 1518 O O . ASP A 1 196 ? -21.921 2.213 50.057 1.00 70.31 196 ASP A O 1
ATOM 1522 N N . SER A 1 197 ? -20.020 1.333 49.255 1.00 71.44 197 SER A N 1
ATOM 1523 C CA . SER A 1 197 ? -19.842 0.312 50.299 1.00 71.44 197 SER A CA 1
ATOM 1524 C C . SER A 1 197 ? -19.005 0.763 51.513 1.00 71.44 197 SER A C 1
ATOM 1526 O O . SER A 1 197 ? -18.855 -0.003 52.467 1.00 71.44 197 SER A O 1
ATOM 1528 N N . GLY A 1 198 ? -18.458 1.988 51.502 1.00 69.56 198 GLY A N 1
ATOM 1529 C CA . GLY A 1 198 ? -17.600 2.523 52.570 1.00 69.56 198 GLY A CA 1
ATOM 1530 C C . GLY A 1 198 ? -16.164 1.976 52.574 1.00 69.56 198 GLY A C 1
ATOM 1531 O O . GLY A 1 198 ? -15.476 2.039 53.595 1.00 69.56 198 GLY A O 1
ATOM 1532 N N . ALA A 1 199 ? -15.702 1.418 51.451 1.00 71.19 199 ALA A N 1
ATOM 1533 C CA . ALA A 1 199 ? -14.388 0.794 51.297 1.00 71.19 199 ALA A CA 1
ATOM 1534 C C . ALA A 1 199 ? -13.368 1.723 50.605 1.00 71.19 199 ALA A C 1
ATOM 1536 O O . ALA A 1 199 ? -12.604 1.289 49.743 1.00 71.19 199 ALA A O 1
ATOM 1537 N N . ASP A 1 200 ? -13.318 3.000 50.997 1.00 71.75 200 ASP A N 1
ATOM 1538 C CA . ASP A 1 200 ? -12.514 4.051 50.340 1.00 71.75 200 ASP A CA 1
ATOM 1539 C C . ASP A 1 200 ? -11.021 3.707 50.218 1.00 71.75 200 ASP A C 1
ATOM 1541 O O . ASP A 1 200 ? -10.346 4.083 49.260 1.00 71.75 200 ASP A O 1
ATOM 1545 N N . LYS A 1 201 ? -10.494 2.927 51.167 1.00 69.19 201 LYS A N 1
ATOM 1546 C CA . LYS A 1 201 ? -9.100 2.469 51.144 1.00 69.19 201 LYS A CA 1
ATOM 1547 C C . LYS A 1 201 ? -8.807 1.528 49.965 1.00 69.19 201 LYS A C 1
ATOM 1549 O O . LYS A 1 201 ? -7.713 1.574 49.416 1.00 69.19 201 LYS A O 1
ATOM 1554 N N . LEU A 1 202 ? -9.786 0.718 49.556 1.00 70.44 202 LEU A N 1
ATOM 1555 C CA . LEU A 1 202 ? -9.675 -0.214 48.428 1.00 70.44 202 LEU A CA 1
ATOM 1556 C C . LEU A 1 202 ? -9.733 0.508 47.074 1.00 70.44 202 LEU A C 1
ATOM 1558 O O . LEU A 1 202 ? -9.104 0.071 46.116 1.00 70.44 202 LEU A O 1
ATOM 1562 N N . SER A 1 203 ? -10.466 1.621 47.001 1.00 67.38 203 SER A N 1
ATOM 1563 C CA . SER A 1 203 ? -10.563 2.457 45.798 1.00 67.38 203 SER A CA 1
ATOM 1564 C C . SER A 1 203 ? -9.189 2.983 45.367 1.00 67.38 203 SER A C 1
ATOM 1566 O O . SER A 1 203 ? -8.770 2.774 44.226 1.00 67.38 203 SER A O 1
ATOM 1568 N N . GLY A 1 204 ? -8.424 3.541 46.314 1.00 71.31 204 GLY A N 1
ATOM 1569 C CA . GLY A 1 204 ? -7.054 3.997 46.057 1.00 71.31 204 GLY A CA 1
ATOM 1570 C C . GLY A 1 204 ? -6.107 2.868 45.627 1.00 71.31 204 GLY A C 1
ATOM 1571 O O . GLY A 1 204 ? -5.306 3.049 44.710 1.00 71.31 204 GLY A O 1
ATOM 1572 N N . GLU A 1 205 ? -6.234 1.678 46.227 1.00 76.12 205 GLU A N 1
ATOM 1573 C CA . GLU A 1 205 ? -5.441 0.498 45.846 1.00 76.12 205 GLU A CA 1
ATOM 1574 C C . GLU A 1 205 ? -5.756 0.023 44.414 1.00 76.12 205 GLU A C 1
ATOM 1576 O O . GLU A 1 205 ? -4.854 -0.389 43.680 1.00 76.12 205 GLU A O 1
ATOM 1581 N N . ILE A 1 206 ? -7.018 0.116 43.980 1.00 74.62 206 ILE A N 1
ATOM 1582 C CA . ILE A 1 206 ? -7.444 -0.248 42.620 1.00 74.62 206 ILE A CA 1
ATOM 1583 C C . ILE A 1 206 ? -6.933 0.756 41.589 1.00 74.62 206 ILE A C 1
ATOM 1585 O O . ILE A 1 206 ? -6.455 0.346 40.525 1.00 74.62 206 ILE A O 1
ATOM 1589 N N . GLU A 1 207 ? -6.988 2.055 41.887 1.00 71.81 207 GLU A N 1
ATOM 1590 C CA . GLU A 1 207 ? -6.424 3.083 41.011 1.00 71.81 207 GLU A CA 1
ATOM 1591 C C . GLU A 1 207 ? -4.918 2.873 40.813 1.00 71.81 207 GLU A C 1
ATOM 1593 O O . GLU A 1 207 ? -4.442 2.828 39.672 1.00 71.81 207 GLU A O 1
ATOM 1598 N N . GLU A 1 208 ? -4.173 2.642 41.896 1.00 77.00 208 GLU A N 1
ATOM 1599 C CA . GLU A 1 208 ? -2.734 2.377 41.833 1.00 77.00 208 GLU A CA 1
ATOM 1600 C C . GLU A 1 208 ? -2.423 1.081 41.061 1.00 77.00 208 GLU A C 1
ATOM 1602 O O . GLU A 1 208 ? -1.565 1.064 40.166 1.00 77.00 208 GLU A O 1
ATOM 1607 N N . ALA A 1 209 ? -3.163 -0.001 41.331 1.00 75.44 209 ALA A N 1
ATOM 1608 C CA . ALA A 1 209 ? -3.019 -1.270 40.621 1.00 75.44 209 ALA A CA 1
ATOM 1609 C C . ALA A 1 209 ? -3.287 -1.122 39.114 1.00 75.44 209 ALA A C 1
ATOM 1611 O O . ALA A 1 209 ? -2.569 -1.708 38.293 1.00 75.44 209 ALA A O 1
ATOM 1612 N N . SER A 1 210 ? -4.269 -0.300 38.732 1.00 72.12 210 SER A N 1
ATOM 1613 C CA . SER A 1 210 ? -4.578 -0.005 37.331 1.00 72.12 210 SER A CA 1
ATOM 1614 C C . SER A 1 210 ? -3.424 0.695 36.621 1.00 72.12 210 SER A C 1
ATOM 1616 O O . SER A 1 210 ? -3.078 0.354 35.483 1.00 72.12 210 SER A O 1
ATOM 1618 N N . GLU A 1 211 ? -2.764 1.625 37.311 1.00 73.06 211 GLU A N 1
ATOM 1619 C CA . GLU A 1 211 ? -1.652 2.369 36.750 1.00 73.06 211 GLU A CA 1
ATOM 1620 C C . GLU A 1 211 ? -0.428 1.462 36.573 1.00 73.06 211 GLU A C 1
ATOM 1622 O O . GLU A 1 211 ? 0.236 1.488 35.528 1.00 73.06 211 GLU A O 1
ATOM 1627 N N . ILE A 1 212 ? -0.156 0.598 37.554 1.00 76.50 212 ILE A N 1
ATOM 1628 C CA . ILE A 1 212 ? 0.897 -0.420 37.475 1.00 76.50 212 ILE A CA 1
ATOM 1629 C C . ILE A 1 212 ? 0.635 -1.374 36.303 1.00 76.50 212 ILE A C 1
ATOM 1631 O O . ILE A 1 212 ? 1.554 -1.648 35.518 1.00 76.50 212 ILE A O 1
ATOM 1635 N N . LEU A 1 213 ? -0.605 -1.847 36.147 1.00 75.88 213 LEU A N 1
ATOM 1636 C CA . LEU A 1 213 ? -1.004 -2.738 35.061 1.00 75.88 213 LEU A CA 1
ATOM 1637 C C . LEU A 1 213 ? -0.819 -2.068 33.694 1.00 75.88 213 LEU A C 1
ATOM 1639 O O . LEU A 1 213 ? -0.147 -2.631 32.827 1.00 75.88 213 LEU A O 1
ATOM 1643 N N . ALA A 1 214 ? -1.313 -0.840 33.513 1.00 71.00 214 ALA A N 1
ATOM 1644 C CA . ALA A 1 214 ? -1.157 -0.086 32.269 1.00 71.00 214 ALA A CA 1
ATOM 1645 C C . ALA A 1 214 ? 0.324 0.150 31.921 1.00 71.00 214 ALA A C 1
ATOM 1647 O O . ALA A 1 214 ? 0.741 -0.010 30.769 1.00 71.00 214 ALA A O 1
ATOM 1648 N N . ARG A 1 215 ? 1.163 0.471 32.919 1.00 72.56 215 ARG A N 1
ATOM 1649 C CA . ARG A 1 215 ? 2.616 0.639 32.735 1.00 72.56 215 ARG A CA 1
ATOM 1650 C C . ARG A 1 215 ? 3.299 -0.661 32.307 1.00 72.56 215 ARG A C 1
ATOM 1652 O O . ARG A 1 215 ? 4.171 -0.606 31.432 1.00 72.56 215 ARG A O 1
ATOM 1659 N N . ARG A 1 216 ? 2.935 -1.799 32.912 1.00 75.88 216 ARG A N 1
ATOM 1660 C CA . ARG A 1 216 ? 3.485 -3.125 32.579 1.00 75.88 216 ARG A CA 1
ATOM 1661 C C . ARG A 1 216 ? 3.044 -3.583 31.193 1.00 75.88 216 ARG A C 1
ATOM 1663 O O . ARG A 1 216 ? 3.907 -3.946 30.398 1.00 75.88 216 ARG A O 1
ATOM 1670 N N . LEU A 1 217 ? 1.755 -3.478 30.870 1.00 73.38 217 LEU A N 1
ATOM 1671 C CA . LEU A 1 217 ? 1.217 -3.817 29.549 1.00 73.38 217 LEU A CA 1
ATOM 1672 C C . LEU A 1 217 ? 1.876 -2.985 28.448 1.00 73.38 217 LEU A C 1
ATOM 1674 O O . LEU A 1 217 ? 2.359 -3.542 27.470 1.00 73.38 217 LEU A O 1
ATOM 1678 N N . ALA A 1 218 ? 2.018 -1.670 28.638 1.00 70.94 218 ALA A N 1
ATOM 1679 C CA . ALA A 1 218 ? 2.719 -0.825 27.673 1.00 70.94 218 ALA A CA 1
ATOM 1680 C C . ALA A 1 218 ? 4.192 -1.233 27.475 1.00 70.94 218 ALA A C 1
ATOM 1682 O O . ALA A 1 218 ? 4.718 -1.129 26.366 1.00 70.94 218 AL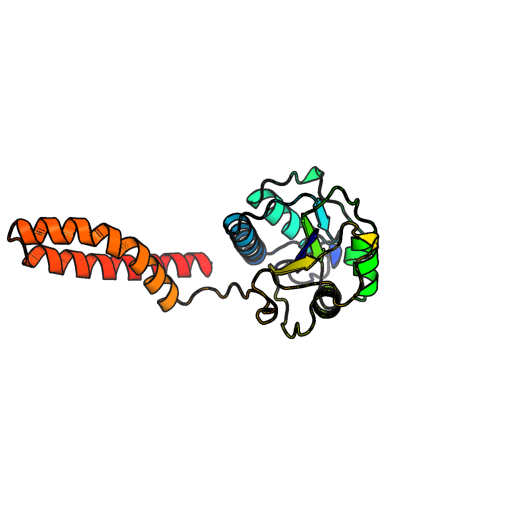A A O 1
ATOM 1683 N N . LYS A 1 219 ? 4.871 -1.705 28.533 1.00 72.62 219 LYS A N 1
ATOM 1684 C CA . LYS A 1 219 ? 6.253 -2.205 28.448 1.00 72.62 219 LYS A CA 1
ATOM 1685 C C . LYS A 1 219 ? 6.324 -3.520 27.669 1.00 72.62 219 LYS A C 1
ATOM 1687 O O . LYS A 1 219 ? 7.188 -3.625 26.805 1.00 72.62 219 LYS A O 1
ATOM 1692 N N . VAL A 1 220 ? 5.414 -4.461 27.936 1.00 71.81 220 VAL A N 1
ATOM 1693 C CA . VAL A 1 220 ? 5.311 -5.748 27.221 1.00 71.81 220 VAL A CA 1
ATOM 1694 C C . VAL A 1 220 ? 4.998 -5.520 25.743 1.00 71.81 220 VAL A C 1
ATOM 1696 O O . VAL A 1 220 ? 5.722 -6.008 24.884 1.00 71.81 220 VAL A O 1
ATOM 1699 N N . ILE A 1 221 ? 4.005 -4.680 25.439 1.00 66.81 221 ILE A N 1
ATOM 1700 C CA . ILE A 1 221 ? 3.637 -4.321 24.063 1.00 66.81 221 ILE A CA 1
ATOM 1701 C C . ILE A 1 221 ? 4.819 -3.669 23.339 1.00 66.81 221 ILE A C 1
ATOM 1703 O O . ILE A 1 221 ? 5.036 -3.919 22.157 1.00 66.81 221 ILE A O 1
ATOM 1707 N N . ARG A 1 222 ? 5.621 -2.841 24.023 1.00 68.00 222 ARG A N 1
ATOM 1708 C CA . ARG A 1 222 ? 6.821 -2.247 23.421 1.00 68.00 222 ARG A CA 1
ATOM 1709 C C . ARG A 1 222 ? 7.928 -3.277 23.201 1.00 68.00 222 ARG A C 1
ATOM 1711 O O . ARG A 1 222 ? 8.523 -3.262 22.132 1.00 68.00 222 ARG A O 1
ATOM 1718 N N . SER A 1 223 ? 8.195 -4.168 24.160 1.00 64.38 223 SER A N 1
ATOM 1719 C CA . SER A 1 223 ? 9.193 -5.233 23.981 1.00 64.38 223 SER A CA 1
ATOM 1720 C C . SER A 1 223 ? 8.792 -6.211 22.881 1.00 64.38 223 SER A C 1
ATOM 1722 O O . SER A 1 223 ? 9.640 -6.591 22.085 1.00 64.38 223 SER A O 1
ATOM 1724 N N . GLU A 1 224 ? 7.5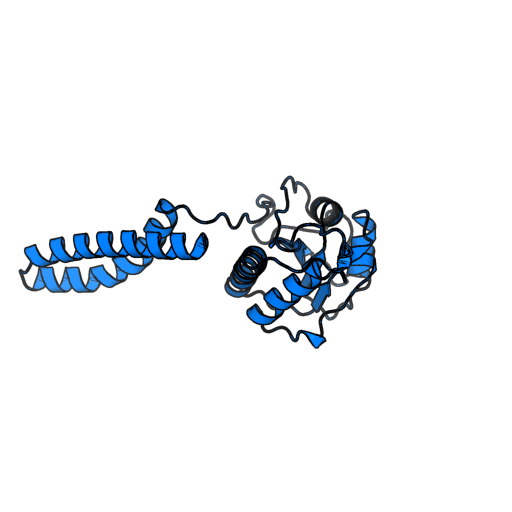02 -6.531 22.760 1.00 56.91 224 GLU A N 1
ATOM 1725 C CA . GLU A 1 224 ? 6.974 -7.311 21.640 1.00 56.91 224 GLU A CA 1
ATOM 1726 C C . GLU A 1 224 ? 7.014 -6.539 20.328 1.00 56.91 224 GLU A C 1
ATOM 1728 O O . GLU A 1 224 ? 7.128 -7.168 19.290 1.00 56.91 224 GLU A O 1
ATOM 1733 N N . LYS A 1 225 ? 6.932 -5.198 20.330 1.00 51.22 225 LYS A N 1
ATOM 1734 C CA . LYS A 1 225 ? 7.100 -4.353 19.133 1.00 51.22 225 LYS A CA 1
ATOM 1735 C C . LYS A 1 225 ? 8.570 -4.191 18.712 1.00 51.22 225 LYS A C 1
ATOM 1737 O O . LYS A 1 225 ? 8.799 -4.013 17.518 1.00 51.22 225 LYS A O 1
ATOM 1742 N N . SER A 1 226 ? 9.528 -4.316 19.634 1.00 47.50 226 SER A N 1
ATOM 1743 C CA . SER A 1 226 ? 10.979 -4.206 19.387 1.00 47.50 226 SER A CA 1
ATOM 1744 C C . SER A 1 226 ? 11.703 -5.531 19.086 1.00 47.50 226 SER A C 1
ATOM 1746 O O . SER A 1 226 ? 12.842 -5.469 18.628 1.00 47.50 226 SER A O 1
ATOM 1748 N N . ALA A 1 227 ? 11.073 -6.684 19.330 1.00 41.06 227 ALA A N 1
ATOM 1749 C CA . ALA A 1 227 ? 11.521 -8.014 18.892 1.00 41.06 227 ALA A CA 1
ATOM 1750 C C . ALA A 1 227 ? 10.915 -8.395 17.530 1.00 41.06 227 ALA A C 1
ATOM 1752 O O . ALA A 1 227 ? 11.602 -9.086 16.752 1.00 41.06 227 ALA A O 1
#

pLDDT: mean 82.79, std 15.58, range [39.41, 98.56]

Sequence (227 aa):
MKTLILVRHAKAADRHKHLSDLERALTPAGQKDARRAARALKSKGVIPSLFVSSPANRALETAHVFAAELGYPIQKIALKQSAYDAMDAESLFNVIRETEDHHDTVLLFGHNPSLEEFASSLLLGFESDLPKAGVVEIVIEKESWRDILPGDGRSPEGEDSAAATEVAVPSAKELRRELRSKIEPALRFVINELHDSGADKLSGEIEEASEILARRLAKVIRSEKSA

Foldseek 3Di:
DAKEKEWEFFAWDDDDPPDDQLATAHDPLRLVLLLVLLVVCVVVVDAFPAEEFESRNRQLSSVVSSCVSNVNDSVRHHHDPLLAVVPALVSVLVVQQPDDLVTRYYYYGHHPPRSVRNLCQQQPPQPDDQDHRWMFMWDAPDSHSNPRGGPRTDHPVDNPPSDGPPPPVDPLVRQLVVQCVVVVVVCVVVLVVCVVVVNPVVSVVSVVVSSVVSSVVSVVVVVVSVD

Radius of gyration: 21.93 Å; chains: 1; bounding box: 47×36×70 Å

Secondary structure (DSSP, 8-state):
-EEEEEEE---BPP--TTS-GGG-PBPHHHHHHHHHHHHHHHHTT---SEEEE-SSHHHHHHHHHHHHHHT--GGGEEE-THHHH--SHHHHHHHHHTS-TT-SEEEEEE-TTHHHHHHHHHBTT------TT-EEEEEE--S-GGG--TT-EE-TT-TT-----------HHHHHHHHHHHHHHHHHHHHHHHHHTT-HHHHHHHHHHHHHHHHHHHHHHHHHHH-